Protein AF-A0AAD2CXS9-F1 (afdb_monomer)

Organism: NCBI:txid2856

InterPro domains:
  IPR001878 Zinc finger, CCHC-type [PS50158] (236-251)
  IPR036875 Zinc finger, CCHC-type superfamily [SSF57756] (219-252)

Nearest PDB structures (foldseek):
  3lhr-assembly1_A  TM=5.039E-01  e=1.786E+00  Homo sapiens
  5msj-assembly4_X  TM=1.645E-01  e=1.786E+00  Mus musculus

Sequence (283 aa):
MDYNAIAPTLNAPTQTEAVARETEMAQNKILYSAKLDENMQRSAYFKRNKRTVKSNIMLKFVTKAMDIKLQGEADFTTTLENPIELLKRIERFMKKSADAEYDFLDFWEANQKIFAMKQGTTENLMHFKERFLRQAEVLQDLYDKFKDDIFEAVLATGFLCICDQTRTAPLMLDLQVTYCREVDYYPKTVSKAQDMLKIHMDVIKNPGVNLYQGKDQPNKGKGKGKPKDDKKEAACYVCGREDHMSPKCPDRLLPEIQWKNPKHYVDYRKKLNLNQIGATVPT

Mean predicted aligned error: 19.62 Å

Foldseek 3Di:
DPLVVVQDDQDQFPDPDPVVNVVSNVVSVVVNVVSNVVSVVVVVVVLVVLQVLLVCCCVPPADPVNVVVLVPDPCNVPQVSGNVVVVVVVVVVVVDDVLLDPLLLVLLVLVVVLVPDDADPPHDPVNSVVVNVVSVVVNVVSCVVPVPLSVFLNVLSVLLVPPDCVQSVVVSVVQSVCSSVVHHPRDSHNVSSVVSSVVSNVCVVDPPDDPPPDPDDDDDDDDDDDDDDDDDQDAAQADRHNPDHPVPDPNLPPPLVNTNHSVPDDNCVVVDDPPPDDDDDDD

Solvent-accessible surface area (backbone atoms only — not comparable to full-atom values): 17181 Å² total; per-residue (Å²): 135,69,66,77,82,67,58,76,71,76,68,78,65,84,57,85,54,69,70,60,22,53,53,46,44,54,51,36,51,54,54,35,52,54,48,42,53,50,49,52,50,52,52,52,49,49,58,50,49,42,52,53,50,36,52,50,44,53,70,73,76,42,52,75,72,54,47,56,56,47,67,70,39,94,45,40,85,57,64,41,57,37,46,69,54,35,49,60,53,48,48,64,56,62,76,59,48,83,69,53,68,50,66,46,55,52,47,42,54,44,51,52,50,60,76,66,62,73,79,52,101,85,55,54,70,68,60,44,49,53,56,50,50,58,52,47,50,57,45,48,56,52,49,68,72,38,77,70,68,45,67,45,26,27,49,10,43,42,52,57,69,71,42,64,56,94,74,36,48,68,56,54,51,50,44,38,56,38,36,52,68,79,40,83,72,71,41,59,31,51,68,52,34,50,52,52,49,51,52,53,53,50,41,73,75,41,81,86,66,76,83,83,72,65,99,82,72,85,91,77,78,86,75,93,71,80,83,79,75,79,82,71,79,76,46,11,36,36,81,57,46,69,91,47,50,47,94,72,41,86,67,62,79,56,61,67,88,75,30,72,34,49,94,81,49,84,68,64,74,83,70,59,74,92,82,80,85,86,79,86,82,94,131

pLDDT: mean 78.86, std 17.2, range [31.42, 96.81]

Radius of gyration: 34.5 Å; Cα contacts (8 Å, |Δi|>4): 189; chains: 1; bounding box: 81×69×98 Å

Structure (mmCIF, N/CA/C/O backbone):
data_AF-A0AAD2CXS9-F1
#
_entry.id   AF-A0AAD2CXS9-F1
#
loop_
_atom_site.group_PDB
_atom_site.id
_atom_site.type_symbol
_atom_site.label_atom_id
_atom_site.label_alt_id
_atom_site.label_comp_id
_atom_site.label_asym_id
_atom_site.label_entity_id
_atom_site.label_seq_id
_atom_site.pdbx_PDB_ins_code
_atom_site.Cartn_x
_atom_site.Cartn_y
_atom_site.Cartn_z
_atom_site.occupancy
_atom_site.B_iso_or_equiv
_atom_site.auth_seq_id
_atom_site.auth_comp_id
_atom_site.auth_asym_id
_atom_site.auth_atom_id
_atom_site.pdbx_PDB_model_num
ATOM 1 N N . MET A 1 1 ? -15.745 9.022 19.355 1.00 55.34 1 MET A N 1
ATOM 2 C CA . MET A 1 1 ? -16.525 9.731 20.386 1.00 55.34 1 MET A CA 1
ATOM 3 C C . MET A 1 1 ? -16.350 8.989 21.691 1.00 55.34 1 MET A C 1
ATOM 5 O O . MET A 1 1 ? -16.623 7.793 21.722 1.00 55.34 1 MET A O 1
ATOM 9 N N . ASP A 1 2 ? -15.829 9.665 22.708 1.00 59.91 2 ASP A N 1
ATOM 10 C CA . ASP A 1 2 ? -15.763 9.140 24.070 1.00 59.91 2 ASP A CA 1
ATOM 11 C C . ASP A 1 2 ? -17.068 9.506 24.790 1.00 59.91 2 ASP A C 1
ATOM 13 O O . ASP A 1 2 ? -17.336 10.681 25.028 1.00 59.91 2 ASP A O 1
ATOM 17 N N . TYR A 1 3 ? -17.913 8.515 25.078 1.00 63.28 3 TYR A N 1
ATOM 18 C CA . TYR A 1 3 ? -19.197 8.743 25.751 1.00 63.28 3 TYR A CA 1
ATOM 19 C C . TYR A 1 3 ? -19.034 9.128 27.228 1.00 63.28 3 TYR A C 1
ATOM 21 O O . TYR A 1 3 ? -19.973 9.669 27.809 1.00 63.28 3 TYR A O 1
ATOM 29 N N . ASN A 1 4 ? -17.855 8.917 27.828 1.00 62.31 4 ASN A N 1
ATOM 30 C CA . ASN A 1 4 ? -17.581 9.406 29.180 1.00 62.31 4 ASN A CA 1
ATOM 31 C C . ASN A 1 4 ? -17.537 10.941 29.224 1.00 62.31 4 ASN A C 1
ATOM 33 O O . ASN A 1 4 ? -17.898 11.532 30.235 1.00 62.31 4 ASN A O 1
ATOM 37 N N . ALA A 1 5 ? -17.177 11.592 28.112 1.00 66.75 5 ALA A N 1
ATOM 38 C CA . ALA A 1 5 ? -17.171 13.050 27.997 1.00 66.75 5 ALA A CA 1
ATOM 39 C C . ALA A 1 5 ? -18.583 13.669 27.900 1.00 66.75 5 ALA A C 1
ATOM 41 O O . ALA A 1 5 ? -18.721 14.882 28.011 1.00 66.75 5 ALA A O 1
ATOM 42 N N . ILE A 1 6 ? -19.625 12.852 27.693 1.00 74.19 6 ILE A N 1
ATOM 43 C CA . ILE A 1 6 ? -21.038 13.274 27.591 1.00 74.19 6 ILE A CA 1
ATOM 44 C C . ILE A 1 6 ? -21.826 12.786 28.823 1.00 74.19 6 ILE A C 1
ATOM 46 O O . ILE A 1 6 ? -23.053 12.697 28.807 1.00 74.19 6 ILE A O 1
ATOM 50 N N . ALA A 1 7 ? -21.129 12.421 29.904 1.00 79.31 7 ALA A N 1
ATOM 51 C CA . ALA A 1 7 ? -21.785 12.010 31.133 1.00 79.31 7 ALA A CA 1
ATOM 52 C C . ALA A 1 7 ? -22.654 13.161 31.681 1.00 79.31 7 ALA A C 1
ATOM 54 O O . ALA A 1 7 ? -22.201 14.309 31.712 1.00 79.31 7 ALA A O 1
ATOM 55 N N . PRO A 1 8 ? -23.900 12.882 32.103 1.00 86.44 8 PRO A N 1
ATOM 56 C CA . PRO A 1 8 ? -24.732 13.897 32.730 1.00 86.44 8 PRO A CA 1
ATOM 57 C C . PRO A 1 8 ? -24.071 14.392 34.019 1.00 86.44 8 PRO A C 1
ATOM 59 O O . PRO A 1 8 ? -23.351 13.650 34.685 1.00 86.44 8 PRO A O 1
ATOM 62 N N . THR A 1 9 ? -24.338 15.643 34.381 1.00 87.00 9 THR A N 1
ATOM 63 C CA . THR A 1 9 ? -23.888 16.267 35.630 1.00 87.00 9 THR A CA 1
ATOM 64 C C . THR A 1 9 ? -25.091 16.632 36.493 1.00 87.00 9 THR A C 1
ATOM 66 O O . THR A 1 9 ? -26.185 16.900 35.987 1.00 87.00 9 THR A O 1
ATOM 69 N N . LEU A 1 10 ? -24.914 16.594 37.816 1.00 88.56 10 LEU A N 1
ATOM 70 C CA . LEU A 1 10 ? -25.960 16.996 38.751 1.00 88.56 10 LEU A CA 1
ATOM 71 C C . LEU A 1 10 ? -26.017 18.524 38.815 1.00 88.56 10 LEU A C 1
ATOM 73 O O . LEU A 1 10 ? -25.027 19.174 39.149 1.00 88.56 10 LEU A O 1
ATOM 77 N N . ASN A 1 11 ? -27.186 19.088 38.519 1.00 87.44 11 ASN A N 1
ATOM 78 C CA . ASN A 1 11 ? -27.392 20.530 38.576 1.00 87.44 11 ASN A CA 1
ATOM 79 C C . ASN A 1 11 ? -27.473 21.017 40.027 1.00 87.44 11 ASN A C 1
ATOM 81 O O . ASN A 1 11 ? -28.175 20.428 40.855 1.00 87.44 11 ASN A O 1
ATOM 85 N N . ALA A 1 12 ? -26.791 22.126 40.313 1.00 85.94 12 ALA A N 1
ATOM 86 C CA . ALA A 1 12 ? -26.961 22.844 41.567 1.00 85.94 12 ALA A CA 1
ATOM 87 C C . ALA A 1 12 ? -28.350 23.512 41.609 1.00 85.94 12 ALA A C 1
ATOM 89 O O . ALA A 1 12 ? -28.830 23.968 40.569 1.00 85.94 12 ALA A O 1
ATOM 90 N N . PRO A 1 13 ? -29.005 23.566 42.781 1.00 84.69 13 PRO A N 1
ATOM 91 C CA . PRO A 1 13 ? -30.274 24.267 42.924 1.00 84.69 13 PRO A CA 1
ATOM 92 C C . PRO A 1 13 ? -30.085 25.778 42.751 1.00 84.69 13 PRO A C 1
ATOM 94 O O . PRO A 1 13 ? -29.080 26.345 43.183 1.00 84.69 13 PRO A O 1
ATOM 97 N N . THR A 1 14 ? -31.070 26.423 42.140 1.00 88.44 14 THR A N 1
ATOM 98 C CA . THR A 1 14 ? -31.084 27.863 41.859 1.00 88.44 14 THR A CA 1
ATOM 99 C C . THR A 1 14 ? -31.947 28.645 42.848 1.00 88.44 14 THR A C 1
ATOM 101 O O . THR A 1 14 ? -31.738 29.845 43.028 1.00 88.44 14 THR A O 1
ATOM 104 N N . GLN A 1 15 ? -32.872 27.977 43.543 1.00 85.44 15 GLN A N 1
ATOM 105 C CA . GLN A 1 15 ? -33.779 28.612 44.497 1.00 85.44 15 GLN A CA 1
ATOM 106 C C . GLN A 1 15 ? -33.072 29.074 45.778 1.00 85.44 15 GLN A C 1
ATOM 108 O O . GLN A 1 15 ? -32.175 28.412 46.315 1.00 85.44 15 GLN A O 1
ATOM 113 N N . THR A 1 16 ? -33.492 30.225 46.306 1.00 81.44 16 THR A N 1
ATOM 114 C CA . THR A 1 16 ? -32.989 30.804 47.563 1.00 81.44 16 THR A CA 1
ATOM 115 C C . THR A 1 16 ? -33.821 30.421 48.782 1.00 81.44 16 THR A C 1
ATOM 117 O O . THR A 1 16 ? -33.250 30.233 49.855 1.00 81.44 16 THR A O 1
ATOM 120 N N . GLU A 1 17 ? -35.135 30.245 48.622 1.00 86.00 17 GLU A N 1
ATOM 121 C CA . GLU A 1 17 ? -36.029 29.783 49.689 1.00 86.00 17 GLU A CA 1
ATOM 122 C C . GLU A 1 17 ? -35.777 28.316 50.055 1.00 86.00 17 GLU A C 1
ATOM 124 O O . GLU A 1 17 ? -35.668 27.457 49.183 1.00 86.00 17 GLU A O 1
ATOM 129 N N . ALA A 1 18 ? -35.720 28.018 51.357 1.00 85.00 18 ALA A N 1
ATOM 130 C CA . ALA A 1 18 ? -35.304 26.711 51.871 1.00 85.00 18 ALA A CA 1
ATOM 131 C C . ALA A 1 18 ? -36.176 25.546 51.364 1.00 85.00 18 ALA A C 1
ATOM 133 O O . ALA A 1 18 ? -35.646 24.549 50.879 1.00 85.00 18 ALA A O 1
ATOM 134 N N . VAL A 1 19 ? -37.504 25.696 51.413 1.00 87.00 19 VAL A N 1
ATOM 135 C CA . VAL A 1 19 ? -38.454 24.644 51.005 1.00 87.00 19 VAL A CA 1
ATOM 136 C C . VAL A 1 19 ? -38.437 24.435 49.485 1.00 87.00 19 VAL A C 1
ATOM 138 O O . VAL A 1 19 ? -38.419 23.300 48.999 1.00 87.00 19 VAL A O 1
ATOM 141 N N . ALA A 1 20 ? -38.382 25.527 48.715 1.00 85.44 20 ALA A N 1
ATOM 142 C CA . ALA A 1 20 ? -38.297 25.476 47.257 1.00 85.44 20 ALA A CA 1
ATOM 143 C C . ALA A 1 20 ? -36.968 24.859 46.787 1.00 85.44 20 ALA A C 1
ATOM 145 O O . ALA A 1 20 ? -36.957 24.022 45.885 1.00 85.44 20 ALA A O 1
ATOM 146 N N . ARG A 1 21 ? -35.859 25.206 47.453 1.00 86.38 21 ARG A N 1
ATOM 147 C CA . ARG A 1 21 ? -34.524 24.650 47.206 1.00 86.38 21 ARG A CA 1
ATOM 148 C C . ARG A 1 21 ? -34.472 23.151 47.471 1.00 86.38 2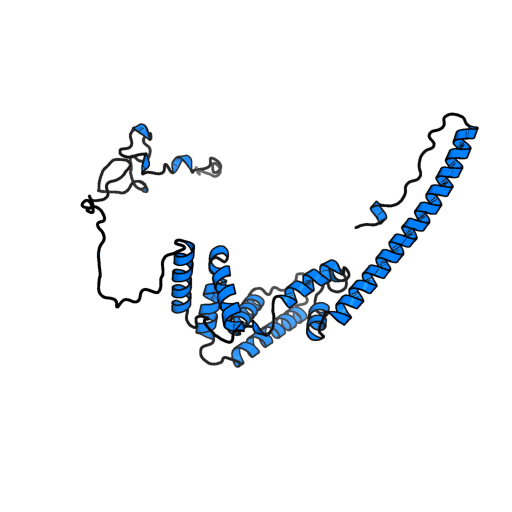1 ARG A C 1
ATOM 150 O O . ARG A 1 21 ? -33.909 22.420 46.663 1.00 86.38 21 ARG A O 1
ATOM 157 N N . GLU A 1 22 ? -35.049 22.679 48.572 1.00 89.25 22 GLU A N 1
ATOM 158 C CA . GLU A 1 22 ? -35.062 21.248 48.897 1.00 89.25 22 GLU A CA 1
ATOM 159 C C . GLU A 1 22 ? -35.869 20.441 47.868 1.00 89.25 22 GLU A C 1
ATOM 161 O O . GLU A 1 22 ? -35.414 19.397 47.390 1.00 89.25 22 GLU A O 1
ATOM 166 N N . THR A 1 23 ? -37.012 20.982 47.442 1.00 88.12 23 THR A N 1
ATOM 167 C CA . THR A 1 23 ? -37.847 20.382 46.392 1.00 88.12 23 THR A CA 1
ATOM 168 C C . THR A 1 23 ? -37.111 20.330 45.045 1.00 88.12 23 THR A C 1
ATOM 170 O O . THR A 1 23 ? -37.094 19.288 44.387 1.00 88.12 23 THR A O 1
ATOM 173 N N . GLU A 1 24 ? -36.437 21.416 44.651 1.00 88.31 24 GLU A N 1
ATOM 174 C CA . GLU A 1 24 ? -35.618 21.486 43.430 1.00 88.31 24 GLU A CA 1
ATOM 175 C C . GLU A 1 24 ? -34.430 20.512 43.487 1.00 88.31 24 GLU A C 1
ATOM 177 O O . GLU A 1 24 ? -34.148 19.809 42.518 1.00 88.31 24 GLU A O 1
ATOM 182 N N . MET A 1 25 ? -33.755 20.396 44.636 1.00 88.44 25 MET A N 1
ATOM 183 C CA . MET A 1 25 ? -32.674 19.424 44.827 1.00 88.44 25 MET A CA 1
ATOM 184 C C . MET A 1 25 ? -33.166 17.983 44.668 1.00 88.44 25 MET A C 1
ATOM 186 O O . MET A 1 25 ? -32.470 17.167 44.059 1.00 88.44 25 MET A O 1
ATOM 190 N N . ALA A 1 26 ? -34.350 17.656 45.194 1.00 90.94 26 ALA A N 1
ATOM 191 C CA . ALA A 1 26 ? -34.954 16.337 45.022 1.00 90.94 26 ALA A CA 1
ATOM 192 C C . ALA A 1 26 ? -35.276 16.054 43.544 1.00 90.94 26 ALA A C 1
ATOM 194 O O . ALA A 1 26 ? -34.910 14.996 43.027 1.00 90.94 26 ALA A O 1
ATOM 195 N N . GLN A 1 27 ? -35.868 17.019 42.836 1.00 90.94 27 GLN A N 1
ATOM 196 C CA . GLN A 1 27 ? -36.148 16.911 41.400 1.00 90.94 27 GLN A CA 1
ATOM 197 C C . GLN A 1 27 ? -34.866 16.755 40.569 1.00 90.94 27 GLN A C 1
ATOM 199 O O . GLN A 1 27 ? -34.789 15.875 39.711 1.00 90.94 27 GLN A O 1
ATOM 204 N N . ASN A 1 28 ? -33.827 17.543 40.861 1.00 91.00 28 ASN A N 1
ATOM 205 C CA . ASN A 1 28 ? -32.537 17.477 40.172 1.00 91.00 28 ASN A CA 1
ATOM 206 C C . ASN A 1 28 ? -31.853 16.118 40.360 1.00 91.00 28 ASN A C 1
ATOM 208 O O . ASN A 1 28 ? -31.279 15.596 39.404 1.00 91.00 28 ASN A O 1
ATOM 212 N N . LYS A 1 29 ? -31.950 15.510 41.551 1.00 93.12 29 LYS A N 1
ATOM 213 C CA . LYS A 1 29 ? -31.431 14.154 41.807 1.00 93.12 29 LYS A CA 1
ATOM 214 C C . LYS A 1 29 ? -32.150 13.096 40.969 1.00 93.12 29 LYS A C 1
ATOM 216 O O . LYS A 1 29 ? -31.480 12.265 40.363 1.00 93.12 29 LYS A O 1
ATOM 221 N N . ILE A 1 30 ? -33.482 13.156 40.898 1.00 92.94 30 ILE A N 1
ATOM 222 C CA . ILE A 1 30 ? -34.300 12.221 40.104 1.00 92.94 30 ILE A CA 1
ATOM 223 C C . ILE A 1 30 ? -34.001 12.374 38.605 1.00 92.94 30 ILE A C 1
ATOM 225 O O . ILE A 1 30 ? -33.804 11.391 37.892 1.00 92.94 30 ILE A O 1
ATOM 229 N N . LEU A 1 31 ? -33.922 13.612 38.111 1.00 92.00 31 LEU A N 1
ATOM 230 C CA . LEU A 1 31 ? -33.586 13.881 36.711 1.00 92.00 31 LEU A CA 1
ATOM 231 C C . LEU A 1 31 ? -32.167 13.422 36.366 1.00 92.00 31 LEU A C 1
ATOM 233 O O . LEU A 1 31 ? -31.938 12.891 35.280 1.00 92.00 31 LEU A O 1
ATOM 237 N N . TYR A 1 32 ? -31.215 13.628 37.275 1.00 91.88 32 TYR A N 1
ATOM 238 C CA . TYR A 1 32 ? -29.843 13.170 37.099 1.00 91.88 32 TYR A CA 1
ATOM 239 C C . TYR A 1 32 ? -29.763 11.644 37.019 1.00 91.88 32 TYR A C 1
ATOM 241 O O . TYR A 1 32 ? -29.132 11.137 36.094 1.00 91.88 32 TYR A O 1
ATOM 249 N N . SER A 1 33 ? -30.431 10.913 37.920 1.00 90.75 33 SER A N 1
ATOM 250 C CA . SER A 1 33 ? -30.417 9.445 37.890 1.00 90.75 33 SER A CA 1
ATOM 251 C C . SER A 1 33 ? -31.031 8.900 36.600 1.00 90.75 33 SER A C 1
ATOM 253 O O . SER A 1 33 ? -30.418 8.064 35.947 1.00 90.75 33 SER A O 1
ATOM 255 N N . ALA A 1 34 ? -32.169 9.447 36.159 1.00 92.38 34 ALA A N 1
ATOM 256 C CA . ALA A 1 34 ? -32.802 9.035 34.905 1.00 92.38 34 ALA A CA 1
ATOM 257 C C . ALA A 1 34 ? -31.897 9.281 33.680 1.00 92.38 34 ALA A C 1
ATOM 259 O O . ALA A 1 34 ? -31.751 8.414 32.818 1.00 92.38 34 ALA A O 1
ATOM 260 N N . LYS A 1 35 ? -31.238 10.448 33.615 1.00 91.38 35 LYS A N 1
ATOM 261 C CA . LYS A 1 35 ? -30.272 10.764 32.548 1.00 91.38 35 LYS A CA 1
ATOM 262 C C . LYS A 1 35 ? -29.036 9.870 32.602 1.00 91.38 35 LYS A C 1
ATOM 264 O O . LYS A 1 35 ? -28.477 9.540 31.556 1.00 91.38 35 LYS A O 1
ATOM 269 N N . LEU A 1 36 ? -28.583 9.506 33.802 1.00 90.25 36 LEU A N 1
ATOM 270 C CA . LEU A 1 36 ? -27.447 8.611 33.990 1.00 90.25 36 LEU A CA 1
ATOM 271 C C . LEU A 1 36 ? -27.769 7.216 33.452 1.00 90.25 36 LEU A C 1
ATOM 273 O O . LEU A 1 36 ? -26.977 6.681 32.676 1.00 90.25 36 LEU A O 1
ATOM 277 N N . ASP A 1 37 ? -28.946 6.685 33.782 1.00 90.38 37 ASP A N 1
ATOM 278 C CA . ASP A 1 37 ? -29.423 5.394 33.285 1.00 90.38 37 ASP A CA 1
ATOM 279 C C . ASP A 1 37 ? -29.531 5.390 31.756 1.00 90.38 37 ASP A C 1
ATOM 281 O O . ASP A 1 37 ? -29.023 4.484 31.090 1.00 90.38 37 ASP A O 1
ATOM 285 N N . GLU A 1 38 ? -30.113 6.440 31.170 1.00 90.38 38 GLU A N 1
ATOM 286 C CA . GLU A 1 38 ? -30.197 6.581 29.715 1.00 90.38 38 GLU A CA 1
ATOM 287 C C . GLU A 1 38 ? -28.802 6.645 29.068 1.00 90.38 38 GLU A C 1
ATOM 289 O O . GLU A 1 38 ? -28.544 5.984 28.057 1.00 90.38 38 GLU A O 1
ATOM 294 N N . ASN A 1 39 ? -27.865 7.399 29.653 1.00 89.19 39 ASN A N 1
ATOM 295 C CA . ASN A 1 39 ? -26.496 7.485 29.145 1.00 89.19 39 ASN A CA 1
ATOM 296 C C . ASN A 1 39 ? -25.766 6.134 29.228 1.00 89.19 39 ASN A C 1
ATOM 298 O O . ASN A 1 39 ? -25.074 5.742 28.283 1.00 89.19 39 ASN A O 1
ATOM 302 N N . MET A 1 40 ? -25.956 5.385 30.318 1.00 88.75 40 MET A N 1
ATOM 303 C CA . MET A 1 40 ? -25.418 4.030 30.459 1.00 88.75 40 MET A CA 1
ATOM 304 C C . MET A 1 40 ? -25.980 3.094 29.387 1.00 88.75 40 MET A C 1
ATOM 306 O O . MET A 1 40 ? -25.212 2.380 28.733 1.00 88.75 40 MET A O 1
ATOM 310 N N . GLN A 1 41 ? -27.293 3.141 29.142 1.00 91.12 41 GLN A N 1
ATOM 311 C CA . GLN A 1 41 ? -27.930 2.365 28.078 1.00 91.12 41 GLN A CA 1
ATOM 312 C C . GLN A 1 41 ? -27.375 2.737 26.699 1.00 91.12 41 GLN A C 1
ATOM 314 O O . GLN A 1 41 ? -26.968 1.854 25.944 1.00 91.12 41 GLN A O 1
ATOM 319 N N . ARG A 1 42 ? -27.281 4.031 26.372 1.00 88.94 42 ARG A N 1
ATOM 320 C CA . ARG A 1 42 ? -26.712 4.514 25.101 1.00 88.94 42 ARG A CA 1
ATOM 321 C C . ARG A 1 42 ? -25.269 4.044 24.908 1.00 88.94 42 ARG A C 1
ATOM 323 O O . ARG A 1 42 ? -24.922 3.571 23.825 1.00 88.94 42 ARG A O 1
ATOM 330 N N . SER A 1 43 ? -24.446 4.108 25.954 1.00 88.00 43 SER A N 1
ATOM 331 C CA . SER A 1 43 ? -23.060 3.620 25.933 1.00 88.00 43 SER A CA 1
ATOM 332 C C . SER A 1 43 ? -22.989 2.108 25.681 1.00 88.00 43 SER A C 1
ATOM 334 O O . SER A 1 43 ? -22.202 1.642 24.848 1.00 88.00 43 SER A O 1
ATOM 336 N N . ALA A 1 44 ? -23.861 1.328 26.326 1.00 89.00 44 ALA A N 1
ATOM 337 C CA . ALA A 1 44 ? -23.966 -0.111 26.098 1.00 89.00 44 ALA A CA 1
ATOM 338 C C . ALA A 1 44 ? -24.418 -0.439 24.662 1.00 89.00 44 ALA A C 1
ATOM 340 O O . ALA A 1 44 ? -23.787 -1.266 23.992 1.00 89.00 44 ALA A O 1
ATOM 341 N N . TYR A 1 45 ? -25.451 0.244 24.153 1.00 91.62 45 TYR A N 1
ATOM 342 C CA . TYR A 1 45 ? -25.918 0.096 22.772 1.00 91.62 45 TYR A CA 1
ATOM 343 C C . TYR A 1 45 ? -24.828 0.444 21.765 1.00 91.62 45 TYR A C 1
ATOM 345 O O . TYR A 1 45 ? -24.617 -0.305 20.816 1.00 91.62 45 TYR A O 1
ATOM 353 N N . PHE A 1 46 ? -24.086 1.528 21.985 1.00 88.25 46 PHE A N 1
ATOM 354 C CA . PHE A 1 46 ? -22.988 1.918 21.109 1.00 88.25 46 PHE A CA 1
ATOM 355 C C . PHE A 1 46 ? -21.902 0.837 21.041 1.00 88.25 46 PHE A C 1
ATOM 357 O O . PHE A 1 46 ? -21.503 0.442 19.943 1.00 88.25 46 PHE A O 1
ATOM 364 N N . LYS A 1 47 ? -21.465 0.293 22.188 1.00 87.75 47 LYS A N 1
ATOM 365 C CA . LYS A 1 47 ? -20.483 -0.809 22.227 1.00 87.75 47 LYS A CA 1
ATOM 366 C C . LYS A 1 47 ? -20.988 -2.045 21.478 1.00 87.75 47 LYS A C 1
ATOM 368 O O . LYS A 1 47 ? -20.245 -2.627 20.687 1.00 87.75 47 LYS A O 1
ATOM 373 N N . ARG A 1 48 ? -22.255 -2.420 21.681 1.00 90.88 48 ARG A N 1
ATOM 374 C CA . ARG A 1 48 ? -22.881 -3.551 20.982 1.00 90.88 48 ARG A CA 1
ATOM 375 C C . ARG A 1 48 ? -22.953 -3.310 19.475 1.00 90.88 48 ARG A C 1
ATOM 377 O O . ARG A 1 48 ? -22.508 -4.154 18.704 1.00 90.88 48 ARG A O 1
ATOM 384 N N . ASN A 1 49 ? -23.446 -2.146 19.060 1.00 91.88 49 ASN A N 1
ATOM 385 C CA . ASN A 1 49 ? -23.585 -1.774 17.655 1.00 91.88 49 ASN A CA 1
ATOM 386 C C . ASN A 1 49 ? -22.229 -1.733 16.953 1.00 91.88 49 ASN A C 1
ATOM 388 O O . ASN A 1 49 ? -22.105 -2.250 15.849 1.00 91.88 49 ASN A O 1
ATOM 392 N N . LYS A 1 50 ? -21.188 -1.209 17.609 1.00 90.94 50 LYS A N 1
ATOM 393 C CA . LYS A 1 50 ? -19.821 -1.200 17.078 1.00 90.94 50 LYS A CA 1
ATOM 394 C C . LYS A 1 50 ? -19.345 -2.615 16.722 1.00 90.94 50 LYS A C 1
ATOM 396 O O . LYS A 1 50 ? -18.849 -2.833 15.617 1.00 90.94 50 LYS A O 1
ATOM 401 N N . ARG A 1 51 ? -19.575 -3.587 17.611 1.00 90.06 51 ARG A N 1
ATOM 402 C CA . ARG A 1 51 ? -19.249 -5.002 17.376 1.00 90.06 51 ARG A CA 1
ATOM 403 C C . ARG A 1 51 ? -20.074 -5.606 16.237 1.00 90.06 51 ARG A C 1
ATOM 405 O O . ARG A 1 51 ? -19.522 -6.275 15.365 1.00 90.06 51 ARG A O 1
ATOM 412 N N . THR A 1 52 ? -21.379 -5.334 16.208 1.00 93.94 52 THR A N 1
ATOM 413 C CA . THR A 1 52 ? -22.286 -5.792 15.142 1.00 93.94 52 THR A CA 1
ATOM 414 C C . THR A 1 52 ? -21.873 -5.254 13.773 1.00 93.94 52 THR A C 1
ATOM 416 O O . THR A 1 52 ? -21.886 -5.992 12.789 1.00 93.94 52 THR A O 1
ATOM 419 N N . VAL A 1 53 ? -21.480 -3.981 13.690 1.00 94.75 53 VAL A N 1
ATOM 420 C CA . VAL A 1 53 ? -21.013 -3.362 12.444 1.00 94.75 53 VAL A CA 1
ATOM 421 C C . VAL A 1 53 ? -19.700 -3.999 11.994 1.00 94.75 53 VAL A C 1
ATOM 423 O O . VAL A 1 53 ? -19.612 -4.396 10.837 1.00 94.75 53 VAL A O 1
ATOM 426 N N . LYS A 1 54 ? -18.720 -4.191 12.895 1.00 93.12 54 LYS A N 1
ATOM 427 C CA . LYS A 1 54 ? -17.472 -4.911 12.571 1.00 93.12 54 LYS A CA 1
ATOM 428 C C . LYS A 1 54 ? -17.762 -6.297 11.992 1.00 93.12 54 LYS A C 1
ATOM 430 O O . LYS A 1 54 ? -17.249 -6.633 10.931 1.00 93.12 54 LYS A O 1
ATOM 435 N N . SER A 1 55 ? -18.616 -7.078 12.653 1.00 92.75 55 SER A N 1
ATOM 436 C CA . SER A 1 55 ? -18.984 -8.419 12.185 1.00 92.75 55 SER A CA 1
ATOM 437 C C . SER A 1 55 ? -19.650 -8.390 10.806 1.00 92.75 55 SER A C 1
ATOM 439 O O . SER A 1 55 ? -19.268 -9.166 9.936 1.00 92.75 55 SER A O 1
ATOM 441 N N . ASN A 1 56 ? -20.579 -7.459 10.563 1.00 94.44 56 ASN A N 1
ATOM 442 C CA . ASN A 1 56 ? -21.193 -7.297 9.243 1.00 94.44 56 ASN A CA 1
ATOM 443 C C . ASN A 1 56 ? -20.173 -6.921 8.164 1.00 94.44 56 ASN A C 1
ATOM 445 O O . ASN A 1 56 ? -20.275 -7.425 7.048 1.00 94.44 56 ASN A O 1
ATOM 449 N N . ILE A 1 57 ? -19.198 -6.063 8.488 1.00 94.19 57 ILE A N 1
ATOM 450 C CA . ILE A 1 57 ? -18.130 -5.695 7.554 1.00 94.19 57 ILE A CA 1
ATOM 451 C C . ILE A 1 57 ? -17.330 -6.933 7.153 1.00 94.19 57 ILE A C 1
ATOM 453 O O . ILE A 1 57 ? -17.223 -7.229 5.964 1.00 94.19 57 ILE A O 1
ATOM 457 N N . MET A 1 58 ? -16.839 -7.682 8.144 1.00 91.81 58 MET A N 1
ATOM 458 C CA . MET A 1 58 ? -16.035 -8.885 7.920 1.00 91.81 58 MET A CA 1
ATOM 459 C C . MET A 1 58 ? -16.799 -9.964 7.142 1.00 91.81 58 MET A C 1
ATOM 461 O O . MET A 1 58 ? -16.226 -10.625 6.290 1.00 91.81 58 MET A O 1
ATOM 465 N N . LEU A 1 59 ? -18.098 -10.138 7.402 1.00 89.75 59 LEU A N 1
ATOM 466 C CA . LEU A 1 59 ? -18.893 -11.177 6.741 1.00 89.75 59 LEU A CA 1
ATOM 467 C C . LEU A 1 59 ? -19.299 -10.822 5.307 1.00 89.75 59 LEU A C 1
ATOM 469 O O . LEU A 1 59 ? -19.402 -11.717 4.474 1.00 89.75 59 LEU A O 1
ATOM 473 N N . LYS A 1 60 ? -19.599 -9.547 5.026 1.00 90.00 60 LYS A N 1
ATOM 474 C CA . LYS A 1 60 ? -20.208 -9.142 3.746 1.00 90.00 60 LYS A CA 1
ATOM 475 C C . LYS A 1 60 ? -19.228 -8.547 2.746 1.00 90.00 60 LYS A C 1
ATOM 477 O O . LYS A 1 60 ? -19.466 -8.660 1.550 1.00 90.00 60 LYS A O 1
ATOM 482 N N . PHE A 1 61 ? -18.176 -7.882 3.218 1.00 84.19 61 PHE A N 1
ATOM 483 C CA . PHE A 1 61 ? -17.301 -7.074 2.361 1.00 84.19 61 PHE A CA 1
ATOM 484 C C . PHE A 1 61 ? -15.846 -7.547 2.351 1.00 84.19 61 PHE A C 1
ATOM 486 O O . PHE A 1 61 ? -15.055 -7.050 1.555 1.00 84.19 61 PHE A O 1
ATOM 493 N N . VAL A 1 62 ? -15.478 -8.496 3.213 1.00 86.81 62 VAL A N 1
ATOM 494 C CA . VAL A 1 62 ? -14.110 -9.013 3.317 1.00 86.81 62 VAL A CA 1
ATOM 495 C C . VAL A 1 62 ? -14.073 -10.434 2.763 1.00 86.81 62 VAL A C 1
ATOM 497 O O . VAL A 1 62 ? -14.803 -11.314 3.212 1.00 86.81 62 VAL A O 1
ATOM 500 N N . THR A 1 63 ? -13.224 -10.670 1.763 1.00 84.75 63 THR A N 1
ATOM 501 C CA . THR A 1 63 ? -12.978 -12.023 1.245 1.00 84.75 63 THR A CA 1
ATOM 502 C C . THR A 1 63 ? -12.100 -12.815 2.215 1.00 84.75 63 THR A C 1
ATOM 504 O O . THR A 1 63 ? -11.358 -12.234 3.005 1.00 84.75 63 THR A O 1
ATOM 507 N N . LYS A 1 64 ? -12.096 -14.153 2.122 1.00 81.19 64 LYS A N 1
ATOM 508 C CA . LYS A 1 64 ? -11.226 -15.000 2.967 1.00 81.19 64 LYS A CA 1
ATOM 509 C C . LYS A 1 64 ? -9.742 -14.613 2.878 1.00 81.19 64 LYS A C 1
ATOM 511 O O . LYS A 1 64 ? -9.042 -14.636 3.882 1.00 81.19 64 LYS A O 1
ATOM 516 N N . ALA A 1 65 ? -9.268 -14.224 1.693 1.00 76.69 65 ALA A N 1
ATOM 517 C CA . ALA A 1 65 ? -7.888 -13.781 1.505 1.00 76.69 65 ALA A CA 1
ATOM 518 C C . ALA A 1 65 ? -7.598 -12.451 2.225 1.00 76.69 65 ALA A C 1
ATOM 520 O O . ALA A 1 65 ? -6.540 -12.293 2.832 1.00 76.69 65 ALA A O 1
ATOM 521 N N . MET A 1 66 ? -8.538 -11.501 2.189 1.00 83.62 66 MET A N 1
ATOM 522 C CA . MET A 1 66 ? -8.417 -10.235 2.921 1.00 83.62 66 MET A CA 1
ATOM 523 C C . MET A 1 66 ? -8.494 -10.449 4.435 1.00 83.62 66 MET A C 1
ATOM 525 O O . MET A 1 66 ? -7.766 -9.791 5.170 1.00 83.62 66 MET A O 1
ATOM 529 N N . ASP A 1 67 ? -9.325 -11.387 4.895 1.00 86.19 67 ASP A N 1
ATOM 530 C CA . ASP A 1 67 ? -9.447 -11.748 6.311 1.00 86.19 67 ASP A CA 1
ATOM 531 C C . ASP A 1 67 ? -8.126 -12.299 6.866 1.00 86.19 67 ASP A C 1
ATOM 533 O O . ASP A 1 67 ? -7.632 -11.803 7.875 1.00 86.19 67 ASP A O 1
ATOM 537 N N . ILE A 1 68 ? -7.476 -13.229 6.153 1.00 82.56 68 ILE A N 1
ATOM 538 C CA . ILE A 1 68 ? -6.152 -13.751 6.538 1.00 82.56 68 ILE A CA 1
ATOM 539 C C . ILE A 1 68 ? -5.119 -12.617 6.636 1.00 82.56 68 ILE A C 1
ATOM 541 O O . ILE A 1 68 ? -4.361 -12.555 7.605 1.00 82.56 68 ILE A O 1
ATOM 545 N N . LYS A 1 69 ? -5.102 -11.696 5.660 1.00 83.50 69 LYS A N 1
ATOM 546 C CA . LYS A 1 69 ? -4.192 -10.538 5.676 1.00 83.50 69 LYS A CA 1
ATOM 547 C C . LYS A 1 69 ? -4.455 -9.635 6.882 1.00 83.50 69 LYS A C 1
ATOM 549 O O . LYS A 1 69 ? -3.507 -9.278 7.570 1.00 83.50 69 LYS A O 1
ATOM 554 N N . LEU A 1 70 ? -5.721 -9.313 7.150 1.00 89.50 70 LEU A N 1
ATOM 555 C CA . LEU A 1 70 ? -6.136 -8.474 8.277 1.00 89.50 70 LEU A CA 1
ATOM 556 C C . LEU A 1 70 ? -5.773 -9.106 9.625 1.00 89.50 70 LEU A C 1
ATOM 558 O O . LEU A 1 70 ? -5.243 -8.419 10.493 1.00 89.50 70 LEU A O 1
ATOM 562 N N . GLN A 1 71 ? -6.027 -10.404 9.803 1.00 86.69 71 GLN A N 1
ATOM 563 C CA . GLN A 1 71 ? -5.722 -11.125 11.044 1.00 86.69 71 GLN A CA 1
ATOM 564 C C . GLN A 1 71 ? -4.219 -11.218 11.330 1.00 86.69 71 GLN A C 1
ATOM 566 O O . GLN A 1 71 ? -3.826 -11.315 12.491 1.00 86.69 71 GLN A O 1
ATOM 571 N N . GLY A 1 72 ? -3.379 -11.171 10.292 1.00 83.75 72 GLY A N 1
ATOM 572 C CA . GLY A 1 72 ? -1.923 -11.136 10.431 1.00 83.75 72 GLY A CA 1
ATOM 573 C C . GLY A 1 72 ? -1.367 -9.799 10.934 1.00 83.75 72 GLY A C 1
ATOM 574 O O . GLY A 1 72 ? -0.187 -9.728 11.280 1.00 83.75 72 GLY A O 1
ATOM 575 N N . GLU A 1 73 ? -2.175 -8.735 10.980 1.00 85.56 73 GLU A N 1
ATOM 576 C CA . GLU A 1 73 ? -1.726 -7.416 11.428 1.00 85.56 73 GLU A CA 1
ATOM 577 C C . GLU A 1 73 ? -1.710 -7.317 12.961 1.00 85.56 73 GLU A C 1
ATOM 579 O O . GLU A 1 73 ? -2.663 -7.687 13.647 1.00 85.56 73 GLU A O 1
ATOM 584 N N . ALA A 1 74 ? -0.632 -6.758 13.519 1.00 87.44 74 ALA A N 1
ATOM 585 C CA . ALA A 1 74 ? -0.446 -6.656 14.970 1.00 87.44 74 ALA A CA 1
ATOM 586 C C . ALA A 1 74 ? -1.532 -5.817 15.679 1.00 87.44 74 ALA A C 1
ATOM 588 O O . ALA A 1 74 ? -1.757 -5.981 16.877 1.00 87.44 74 ALA A O 1
ATOM 589 N N . ASP A 1 75 ? -2.214 -4.923 14.955 1.00 91.00 75 ASP A N 1
ATOM 590 C CA . ASP A 1 75 ? -3.269 -4.051 15.475 1.00 91.00 75 ASP A CA 1
ATOM 591 C C . ASP A 1 75 ? -4.700 -4.551 15.186 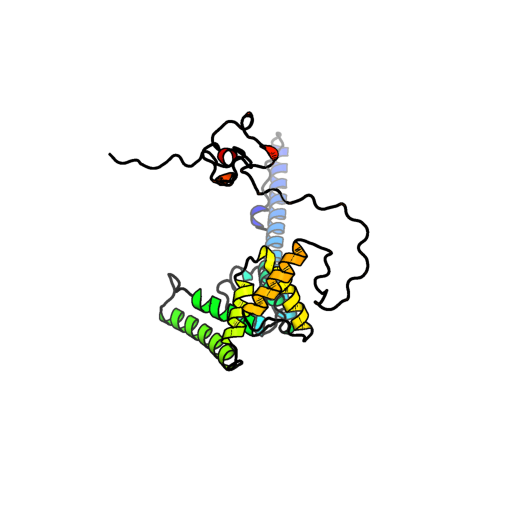1.00 91.00 75 ASP A C 1
ATOM 593 O O . ASP A 1 75 ? -5.675 -3.817 15.396 1.00 91.00 75 ASP A O 1
ATOM 597 N N . PHE A 1 76 ? -4.852 -5.808 14.746 1.00 89.06 76 PHE A N 1
ATOM 598 C CA . PHE A 1 76 ? -6.145 -6.387 14.366 1.00 89.06 76 PHE A CA 1
ATOM 599 C C . PHE A 1 76 ? -7.173 -6.442 15.507 1.00 89.06 76 PHE A C 1
ATOM 601 O O . PHE A 1 76 ? -8.360 -6.144 15.324 1.00 89.06 76 PHE A O 1
ATOM 608 N N . THR A 1 77 ? -6.725 -6.801 16.709 1.00 87.12 77 THR A N 1
ATOM 609 C CA . THR A 1 77 ? -7.576 -6.925 17.905 1.00 87.12 77 THR A CA 1
ATOM 610 C C . THR A 1 77 ? -7.695 -5.625 18.701 1.00 87.12 77 THR A C 1
ATOM 612 O O . THR A 1 77 ? -8.469 -5.559 19.654 1.00 87.12 77 THR A O 1
ATOM 615 N N . THR A 1 78 ? -6.952 -4.582 18.320 1.00 90.50 78 THR A N 1
ATOM 616 C CA . THR A 1 78 ? -6.895 -3.296 19.027 1.00 90.50 78 THR A CA 1
ATOM 617 C C . THR A 1 78 ? -7.502 -2.191 18.163 1.00 90.50 78 THR A C 1
ATOM 619 O O . THR A 1 78 ? -8.703 -1.926 18.238 1.00 90.50 78 THR A O 1
ATOM 622 N N . THR A 1 79 ? -6.708 -1.562 17.299 1.00 90.62 79 THR A N 1
ATOM 623 C CA . THR A 1 79 ? -7.127 -0.447 16.439 1.00 90.62 79 THR A CA 1
ATOM 624 C C . THR A 1 79 ? -8.237 -0.869 15.478 1.00 90.62 79 THR A C 1
ATOM 626 O O . THR A 1 79 ? -9.239 -0.160 15.337 1.00 90.62 79 THR A O 1
ATOM 629 N N . LEU A 1 80 ? -8.116 -2.057 14.873 1.00 90.19 80 LEU A N 1
ATOM 630 C CA . LEU A 1 80 ? -9.095 -2.588 13.916 1.00 90.19 80 LEU A CA 1
ATOM 631 C C . LEU A 1 80 ? -10.352 -3.179 14.583 1.00 90.19 80 LEU A C 1
ATOM 633 O O . LEU A 1 80 ? -11.257 -3.671 13.907 1.00 90.19 80 LEU A O 1
ATOM 637 N N . GLU A 1 81 ? -10.480 -3.088 15.910 1.00 89.00 81 GLU A N 1
ATOM 638 C CA . GLU A 1 81 ? -11.769 -3.254 16.594 1.00 89.00 81 GLU A CA 1
ATOM 639 C C . GLU A 1 81 ? -12.716 -2.079 16.302 1.00 89.00 81 GLU A C 1
ATOM 641 O O . GLU A 1 81 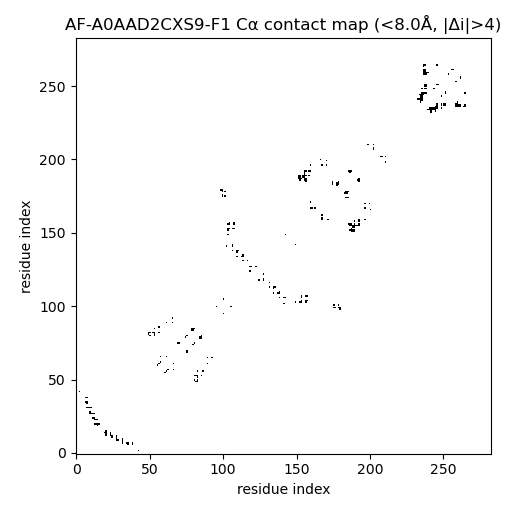? -13.933 -2.186 16.457 1.00 89.00 81 GLU A O 1
ATOM 646 N N . ASN A 1 82 ? -12.181 -0.937 15.855 1.00 90.44 82 ASN A N 1
ATOM 647 C CA . ASN A 1 82 ? -12.984 0.168 15.360 1.00 90.44 82 ASN A CA 1
ATOM 648 C C . ASN A 1 82 ? -13.431 -0.069 13.905 1.00 90.44 82 ASN A C 1
ATOM 650 O O . ASN A 1 82 ? -12.581 -0.048 13.017 1.00 90.44 82 ASN A O 1
ATOM 654 N N . PRO A 1 83 ? -14.746 -0.192 13.626 1.00 92.94 83 PRO A N 1
ATOM 655 C CA . PRO A 1 83 ? -15.256 -0.403 12.273 1.00 92.94 83 PRO A CA 1
ATOM 656 C C . PRO A 1 83 ? -14.813 0.656 11.260 1.00 92.94 83 PRO A C 1
ATOM 658 O O . PRO A 1 83 ? -14.622 0.340 10.093 1.00 92.94 83 PRO A O 1
ATOM 661 N N . ILE A 1 84 ? -14.630 1.907 11.694 1.00 91.31 84 ILE A N 1
ATOM 662 C CA . ILE A 1 84 ? -14.191 2.994 10.808 1.00 91.31 84 ILE A CA 1
ATOM 663 C C . ILE A 1 84 ? -12.738 2.780 10.376 1.00 91.31 84 ILE A C 1
ATOM 665 O O . ILE A 1 84 ? -12.416 2.904 9.197 1.00 91.31 84 ILE A O 1
ATOM 669 N N . GLU A 1 85 ? -11.861 2.434 11.319 1.00 93.12 85 GLU A N 1
ATOM 670 C CA . GLU A 1 85 ? -10.452 2.163 11.014 1.00 93.12 85 GLU A CA 1
ATOM 671 C C . GLU A 1 85 ? -10.296 0.870 10.211 1.00 93.12 85 GLU A C 1
ATOM 673 O O . GLU A 1 85 ? -9.478 0.812 9.294 1.00 93.12 85 GLU A O 1
ATOM 678 N N . LEU A 1 86 ? -11.147 -0.125 10.478 1.00 93.25 86 LEU A N 1
ATOM 679 C CA . LEU A 1 86 ? -11.258 -1.327 9.662 1.00 93.25 86 LEU A CA 1
ATOM 680 C C . LEU A 1 86 ? -11.639 -0.999 8.211 1.00 93.25 86 LEU A C 1
ATOM 682 O O . LEU A 1 86 ? -10.970 -1.470 7.298 1.00 93.25 86 LEU A O 1
ATOM 686 N N . LEU A 1 87 ? -12.650 -0.157 7.975 1.00 91.75 87 LEU A N 1
ATOM 687 C CA . LEU A 1 87 ? -13.033 0.248 6.615 1.00 91.75 87 LEU A CA 1
ATOM 688 C C . LEU A 1 87 ? -11.907 0.996 5.895 1.00 91.75 87 LEU A C 1
ATOM 690 O O . LEU A 1 87 ? -11.618 0.683 4.744 1.00 91.75 87 LEU A O 1
ATOM 694 N N . LYS A 1 88 ? -11.213 1.916 6.575 1.00 89.19 88 LYS A N 1
ATOM 695 C CA . LYS A 1 88 ? -10.033 2.597 6.009 1.00 89.19 88 LYS A CA 1
ATOM 696 C C . LYS A 1 88 ? -8.892 1.626 5.686 1.00 89.19 88 LYS A C 1
ATOM 698 O O . LYS A 1 88 ? -8.129 1.863 4.753 1.00 89.19 88 LYS A O 1
ATOM 703 N N . ARG A 1 89 ? -8.731 0.550 6.468 1.00 89.12 89 ARG A N 1
ATOM 704 C CA . ARG A 1 89 ? -7.752 -0.518 6.195 1.00 89.12 89 ARG A CA 1
ATOM 705 C C . ARG A 1 89 ? -8.162 -1.314 4.959 1.00 89.12 89 ARG A C 1
ATOM 707 O O . ARG A 1 89 ? -7.350 -1.479 4.056 1.00 89.12 89 ARG A O 1
ATOM 714 N N . ILE A 1 90 ? -9.424 -1.733 4.895 1.00 87.31 90 ILE A N 1
ATOM 715 C CA . ILE A 1 90 ? -9.996 -2.473 3.764 1.00 87.31 90 ILE A CA 1
ATOM 716 C C . ILE A 1 90 ? -9.894 -1.660 2.470 1.00 87.31 90 ILE A C 1
ATOM 718 O O . ILE A 1 90 ? -9.487 -2.206 1.450 1.00 87.31 90 ILE A O 1
ATOM 722 N N . GLU A 1 91 ? -10.169 -0.355 2.508 1.00 83.81 91 GLU A N 1
ATOM 723 C CA . GLU A 1 91 ? -10.033 0.542 1.353 1.00 83.81 91 GLU A CA 1
ATOM 724 C C . GLU A 1 91 ? -8.631 0.464 0.722 1.00 83.81 91 GLU A C 1
ATOM 726 O O . GLU A 1 91 ? -8.499 0.463 -0.502 1.00 83.81 91 GLU A O 1
ATOM 731 N N . ARG A 1 92 ? -7.574 0.335 1.538 1.00 76.69 92 ARG A N 1
ATOM 732 C CA . ARG A 1 92 ? -6.201 0.173 1.030 1.00 76.69 92 ARG A CA 1
ATOM 733 C C . ARG A 1 92 ? -5.995 -1.142 0.290 1.00 76.69 92 ARG A C 1
ATOM 735 O O . ARG A 1 92 ? -5.232 -1.167 -0.668 1.00 76.69 92 ARG A O 1
ATOM 742 N N . PHE A 1 93 ? -6.664 -2.212 0.714 1.00 68.56 93 PHE A N 1
ATOM 743 C CA . PHE A 1 93 ? -6.628 -3.488 0.002 1.00 68.56 93 PHE A CA 1
ATOM 744 C C . PHE A 1 93 ? -7.466 -3.451 -1.276 1.00 68.56 93 PHE A C 1
ATOM 746 O O . PHE A 1 93 ? -7.056 -4.020 -2.276 1.00 68.56 93 PHE A O 1
ATOM 753 N N . MET A 1 94 ? -8.603 -2.752 -1.268 1.00 64.38 94 MET A N 1
ATOM 754 C CA . MET A 1 94 ? -9.507 -2.679 -2.422 1.00 64.38 94 MET A CA 1
ATOM 755 C C . MET A 1 94 ? -8.991 -1.799 -3.565 1.00 64.38 94 MET A C 1
ATOM 757 O O . MET A 1 94 ? -9.356 -2.031 -4.712 1.00 64.38 94 MET A O 1
ATOM 761 N N . LYS A 1 95 ? -8.124 -0.815 -3.289 1.00 57.81 95 LYS A N 1
ATOM 762 C CA . LYS A 1 95 ? -7.453 -0.016 -4.335 1.00 57.81 95 LYS A CA 1
ATOM 763 C C . LYS A 1 95 ? -6.423 -0.809 -5.151 1.00 57.81 95 LYS A C 1
ATOM 765 O O . LYS A 1 95 ? -5.905 -0.278 -6.125 1.00 57.81 95 LYS A O 1
ATOM 770 N N . LYS A 1 96 ? -6.141 -2.058 -4.771 1.00 53.84 96 LYS A N 1
ATOM 771 C CA . LYS A 1 96 ? -5.370 -3.020 -5.560 1.00 53.84 96 LYS A CA 1
ATOM 772 C C . LYS A 1 96 ? -6.342 -4.071 -6.112 1.00 53.84 96 LYS A C 1
ATOM 774 O O . LYS A 1 96 ? -6.552 -5.104 -5.483 1.00 53.84 96 LYS A O 1
ATOM 779 N N . SER A 1 97 ? -7.028 -3.784 -7.219 1.00 50.69 97 SER A N 1
ATOM 780 C CA . SER A 1 97 ? -7.780 -4.822 -7.940 1.00 50.69 97 SER A CA 1
ATOM 781 C C . SER A 1 9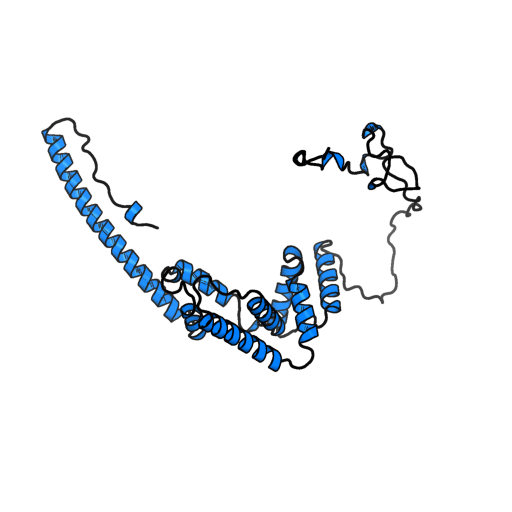7 ? -6.793 -5.786 -8.598 1.00 50.69 97 SER A C 1
ATOM 783 O O . SER A 1 97 ? -5.822 -5.321 -9.188 1.00 50.69 97 SER A O 1
ATOM 785 N N . ALA A 1 98 ? -7.055 -7.096 -8.530 1.00 50.00 98 ALA A N 1
ATOM 786 C CA . ALA A 1 98 ? -6.209 -8.144 -9.120 1.00 50.00 98 ALA A CA 1
ATOM 787 C C . ALA A 1 98 ? -5.930 -7.928 -10.624 1.00 50.00 98 ALA A C 1
ATOM 789 O O . ALA A 1 98 ? -4.878 -8.307 -11.118 1.00 50.00 98 ALA A O 1
ATOM 790 N N . ASP A 1 99 ? -6.829 -7.234 -11.327 1.00 44.72 99 ASP A N 1
ATOM 791 C CA . ASP A 1 99 ? -6.706 -6.932 -12.761 1.00 44.72 99 ASP A CA 1
ATOM 792 C C . ASP A 1 99 ? -5.705 -5.795 -13.077 1.00 44.72 99 ASP A C 1
ATOM 794 O O . ASP A 1 99 ? -5.425 -5.525 -14.241 1.00 44.72 99 ASP A O 1
ATOM 798 N N . ALA A 1 100 ? -5.167 -5.118 -12.052 1.00 53.16 100 ALA A N 1
ATOM 799 C CA . ALA A 1 100 ? -4.196 -4.023 -12.173 1.00 53.16 100 ALA A CA 1
ATOM 800 C C . ALA A 1 100 ? -2.773 -4.412 -11.726 1.00 53.16 100 ALA A C 1
ATOM 802 O O . ALA A 1 100 ? -1.895 -3.547 -11.655 1.00 53.16 100 ALA A O 1
ATOM 803 N N . GLU A 1 101 ? -2.546 -5.681 -11.372 1.00 65.25 101 GLU A N 1
ATOM 804 C CA . GLU A 1 101 ? -1.244 -6.171 -10.913 1.00 65.25 101 GLU A CA 1
ATOM 805 C C . GLU A 1 101 ? -0.287 -6.287 -12.105 1.00 65.25 101 GLU A C 1
ATOM 807 O O . GLU A 1 101 ? -0.274 -7.258 -12.864 1.00 65.25 101 GLU A O 1
ATOM 812 N N . TYR A 1 102 ? 0.507 -5.232 -12.302 1.00 82.81 102 TYR A N 1
ATOM 813 C CA . TYR A 1 102 ? 1.662 -5.301 -13.180 1.00 82.81 102 TYR A CA 1
ATOM 814 C C . TYR A 1 102 ? 2.775 -6.047 -12.452 1.00 82.81 102 TYR A C 1
ATOM 816 O O . TYR A 1 102 ? 3.375 -5.549 -11.500 1.00 82.81 102 TYR A O 1
ATOM 824 N N . ASP A 1 103 ? 3.075 -7.234 -12.947 1.00 84.00 103 ASP A N 1
ATOM 825 C CA . ASP A 1 103 ? 3.966 -8.192 -12.309 1.00 84.00 103 ASP A CA 1
ATOM 826 C C . ASP A 1 103 ? 5.347 -7.629 -11.902 1.00 84.00 103 ASP A C 1
ATOM 828 O O . ASP A 1 103 ? 5.876 -7.933 -10.829 1.00 84.00 103 ASP A O 1
ATOM 832 N N . PHE A 1 104 ? 5.941 -6.758 -12.725 1.00 87.69 104 PHE A N 1
ATOM 833 C CA . PHE A 1 104 ? 7.238 -6.148 -12.409 1.00 87.69 104 PHE A CA 1
ATOM 834 C C . PHE A 1 104 ? 7.133 -5.017 -11.371 1.00 87.69 104 PHE A C 1
ATOM 836 O O . PHE A 1 104 ? 8.117 -4.718 -10.691 1.00 87.69 104 PHE A O 1
ATOM 843 N N . LEU A 1 105 ? 5.952 -4.404 -11.212 1.00 86.88 105 LEU A N 1
ATOM 844 C CA . LEU A 1 105 ? 5.674 -3.473 -10.116 1.00 86.88 105 LEU A CA 1
ATOM 845 C C . LEU A 1 105 ? 5.572 -4.230 -8.791 1.00 86.88 105 LEU A C 1
ATOM 847 O O . LEU A 1 105 ? 6.153 -3.790 -7.801 1.00 86.88 105 LEU A O 1
ATOM 851 N N . ASP A 1 106 ? 4.930 -5.397 -8.785 1.00 85.75 106 ASP A N 1
ATOM 852 C CA . ASP A 1 106 ? 4.871 -6.255 -7.599 1.00 85.75 106 ASP A CA 1
ATOM 853 C C . ASP A 1 106 ? 6.251 -6.788 -7.216 1.00 85.75 106 ASP A C 1
ATOM 855 O O . ASP A 1 106 ? 6.622 -6.764 -6.038 1.00 85.75 106 ASP A O 1
ATOM 859 N N . PHE A 1 107 ? 7.062 -7.177 -8.205 1.00 89.06 107 PHE A N 1
ATOM 860 C CA . PHE A 1 107 ? 8.461 -7.536 -7.976 1.00 89.06 107 PHE A CA 1
ATOM 861 C C . PHE A 1 107 ? 9.247 -6.370 -7.362 1.00 89.06 107 PHE A C 1
ATOM 863 O O . PHE A 1 107 ? 9.986 -6.557 -6.388 1.00 89.06 107 PHE A O 1
ATOM 870 N N . TRP A 1 108 ? 9.080 -5.153 -7.887 1.00 90.19 108 TRP A N 1
ATOM 871 C CA . TRP A 1 108 ? 9.717 -3.954 -7.343 1.00 90.19 108 TRP A CA 1
ATOM 872 C C . TRP A 1 108 ? 9.288 -3.678 -5.891 1.00 90.19 108 TRP A C 1
ATOM 874 O O . TRP A 1 108 ? 10.142 -3.488 -5.020 1.00 90.19 108 TRP A O 1
ATOM 884 N N . GLU A 1 109 ? 7.986 -3.719 -5.591 1.00 88.06 109 GLU A N 1
ATOM 885 C CA . GLU A 1 109 ? 7.468 -3.533 -4.230 1.00 88.06 109 GLU A CA 1
ATOM 886 C C . GLU A 1 109 ? 7.974 -4.619 -3.263 1.00 88.06 109 GLU A C 1
ATOM 888 O O . GLU A 1 109 ? 8.328 -4.321 -2.117 1.00 88.06 109 GLU A O 1
ATOM 893 N N . ALA A 1 110 ? 8.022 -5.882 -3.702 1.00 89.44 110 ALA A N 1
ATOM 894 C CA . ALA A 1 110 ? 8.535 -6.996 -2.907 1.00 89.44 110 ALA A CA 1
ATOM 895 C C . ALA A 1 110 ? 10.023 -6.812 -2.565 1.00 89.44 110 ALA A C 1
ATOM 897 O O . ALA A 1 110 ? 10.410 -7.005 -1.409 1.00 89.44 110 ALA A O 1
ATOM 898 N N . ASN A 1 111 ? 10.837 -6.352 -3.523 1.00 89.56 111 ASN A N 1
ATOM 899 C CA . ASN A 1 111 ? 12.239 -5.998 -3.275 1.00 89.56 111 ASN A CA 1
ATOM 900 C C . ASN A 1 111 ? 12.366 -4.890 -2.230 1.00 89.56 111 ASN A C 1
ATOM 902 O O . ASN A 1 111 ? 13.112 -5.033 -1.260 1.00 89.56 111 ASN A O 1
ATOM 906 N N . GLN A 1 112 ? 11.620 -3.792 -2.396 1.00 91.12 112 GLN A N 1
ATOM 907 C CA . GLN A 1 112 ? 11.663 -2.676 -1.451 1.00 91.12 112 GLN A CA 1
ATOM 908 C C . GLN A 1 112 ? 11.319 -3.122 -0.030 1.00 91.12 112 GLN A C 1
ATOM 910 O O . GLN A 1 112 ? 11.982 -2.700 0.919 1.00 91.12 112 GLN A O 1
ATOM 915 N N . LYS A 1 113 ? 10.325 -4.008 0.122 1.00 89.94 113 LYS A N 1
ATOM 916 C CA . LYS A 1 113 ? 9.953 -4.565 1.426 1.00 89.94 113 LYS A CA 1
ATOM 917 C C . LYS A 1 113 ? 11.126 -5.273 2.083 1.00 89.94 113 LYS A C 1
ATOM 919 O O . LYS A 1 113 ? 11.415 -4.930 3.223 1.00 89.94 113 LYS A O 1
ATOM 924 N N . ILE A 1 114 ? 11.817 -6.177 1.381 1.00 91.75 114 ILE A N 1
ATOM 925 C CA . ILE A 1 114 ? 12.984 -6.905 1.917 1.00 91.75 114 ILE A CA 1
ATOM 926 C C . ILE A 1 114 ? 14.067 -5.935 2.393 1.00 91.75 114 ILE A C 1
ATOM 928 O O . ILE A 1 114 ? 14.524 -6.040 3.531 1.00 91.75 114 ILE A O 1
ATOM 932 N N . PHE A 1 115 ? 14.449 -4.957 1.567 1.00 90.75 115 PHE A N 1
ATOM 933 C CA . PHE A 1 115 ? 15.498 -3.996 1.931 1.00 90.75 115 PHE A CA 1
ATOM 934 C C . PHE A 1 115 ? 15.089 -3.055 3.073 1.00 90.75 115 PHE A C 1
ATOM 936 O O . PHE A 1 115 ? 15.941 -2.593 3.841 1.00 90.75 115 PHE A O 1
ATOM 943 N N . ALA A 1 116 ? 13.789 -2.798 3.222 1.00 92.62 116 ALA A N 1
ATOM 944 C CA . ALA A 1 116 ? 13.241 -2.022 4.324 1.00 92.62 116 ALA A CA 1
ATOM 945 C C . ALA A 1 116 ? 13.115 -2.824 5.632 1.00 92.62 116 ALA A C 1
ATOM 947 O O . ALA A 1 116 ? 12.949 -2.217 6.692 1.00 92.62 116 ALA A O 1
ATOM 948 N N . MET A 1 117 ? 13.204 -4.161 5.604 1.00 93.19 117 MET A N 1
ATOM 949 C CA . MET A 1 117 ? 13.079 -4.974 6.815 1.00 93.19 117 MET A CA 1
ATOM 950 C C . MET A 1 117 ? 14.194 -4.655 7.810 1.00 93.19 117 MET A C 1
ATOM 952 O O . MET A 1 117 ? 15.383 -4.652 7.487 1.00 93.19 117 MET A O 1
ATOM 956 N N . LYS A 1 118 ? 13.792 -4.429 9.061 1.00 94.50 118 LYS A N 1
ATOM 957 C CA . LYS A 1 118 ? 14.671 -4.310 10.226 1.00 94.50 118 LYS A CA 1
ATOM 958 C C . LYS A 1 118 ? 14.115 -5.183 11.346 1.00 94.50 118 LYS A C 1
ATOM 960 O O . LYS A 1 118 ? 12.894 -5.361 11.439 1.00 94.50 118 LYS A O 1
ATOM 965 N N . GLN A 1 119 ? 15.009 -5.733 12.161 1.00 95.75 119 GLN A N 1
ATOM 966 C CA . GLN A 1 119 ? 14.631 -6.447 13.375 1.00 95.75 119 GLN A CA 1
ATOM 967 C C . GLN A 1 119 ? 14.057 -5.447 14.384 1.00 95.75 119 GLN A C 1
ATOM 969 O O . GLN A 1 119 ? 14.636 -4.380 14.601 1.00 95.75 119 GLN A O 1
ATOM 974 N N . GLY A 1 120 ? 12.910 -5.776 14.976 1.00 92.38 120 GLY A N 1
ATOM 975 C CA . GLY A 1 120 ? 12.303 -4.962 16.029 1.00 92.38 120 GLY A CA 1
ATOM 976 C C . GLY A 1 120 ? 13.085 -5.018 17.346 1.00 92.38 120 GLY A C 1
ATOM 977 O O . GLY A 1 120 ? 13.772 -5.993 17.633 1.00 92.38 120 GLY A O 1
ATOM 978 N N . THR A 1 121 ? 12.932 -4.000 18.197 1.00 93.75 121 THR A N 1
ATOM 979 C CA . THR A 1 121 ? 13.610 -3.924 19.509 1.00 93.75 121 THR A CA 1
ATOM 980 C C . THR A 1 121 ? 13.193 -5.031 20.480 1.00 93.75 121 THR A C 1
ATOM 982 O O . THR A 1 121 ? 13.953 -5.381 21.377 1.00 93.75 121 THR A O 1
ATOM 985 N N . THR A 1 122 ? 11.997 -5.591 20.300 1.00 94.50 122 THR A N 1
ATOM 986 C CA . THR A 1 122 ? 11.434 -6.684 21.105 1.00 94.50 122 THR A CA 1
ATOM 987 C C . THR A 1 122 ? 11.341 -8.006 20.336 1.00 94.50 122 THR A C 1
ATOM 989 O O . THR A 1 122 ? 10.847 -8.998 20.869 1.00 94.50 122 THR A O 1
ATOM 992 N N . GLU A 1 123 ? 11.787 -8.039 19.077 1.00 94.50 123 GLU A N 1
ATOM 993 C CA . GLU A 1 123 ? 11.644 -9.197 18.194 1.00 94.50 123 GLU A CA 1
ATOM 994 C C . GLU A 1 123 ? 12.806 -10.177 18.394 1.00 94.50 123 GLU A C 1
ATOM 996 O O . GLU A 1 123 ? 13.980 -9.823 18.251 1.00 94.50 123 GLU A O 1
ATOM 1001 N N . ASN A 1 124 ? 12.483 -11.440 18.687 1.00 96.25 124 ASN A N 1
ATOM 1002 C CA . ASN A 1 124 ? 13.481 -12.505 18.738 1.00 96.25 124 ASN A CA 1
ATOM 1003 C C . ASN A 1 124 ? 14.098 -12.731 17.344 1.00 96.25 124 ASN A C 1
ATOM 1005 O O . ASN A 1 124 ? 13.389 -12.724 16.336 1.00 96.25 124 ASN A O 1
ATOM 1009 N N . LEU A 1 125 ? 15.406 -13.000 17.293 1.00 96.62 125 LEU A N 1
ATOM 1010 C CA . LEU A 1 125 ? 16.141 -13.241 16.050 1.00 96.62 125 LEU A CA 1
ATOM 1011 C C . LEU A 1 125 ? 15.542 -14.373 15.199 1.00 96.62 125 LEU A C 1
ATOM 1013 O O . LEU A 1 125 ? 15.511 -14.263 13.976 1.00 96.62 125 LEU A O 1
ATOM 1017 N N . MET A 1 126 ? 15.045 -15.441 15.829 1.00 95.19 126 MET A N 1
ATOM 1018 C CA . MET A 1 126 ? 14.386 -16.548 15.132 1.00 95.19 126 MET A CA 1
ATOM 1019 C C . MET A 1 126 ? 13.138 -16.061 14.388 1.00 95.19 126 MET A C 1
ATOM 1021 O O . MET A 1 126 ? 12.993 -16.316 13.195 1.00 95.19 126 MET A O 1
ATOM 1025 N N . HIS A 1 127 ? 12.273 -15.300 15.062 1.00 94.19 127 HIS A N 1
ATOM 1026 C CA . HIS A 1 127 ? 11.061 -14.754 14.450 1.00 94.19 127 HIS A CA 1
ATOM 1027 C C . HIS A 1 127 ? 11.381 -13.739 13.353 1.00 94.19 127 HIS A C 1
ATOM 1029 O O . HIS A 1 127 ? 10.735 -13.745 12.305 1.00 94.19 127 HIS A O 1
ATOM 1035 N N . PHE A 1 128 ? 12.424 -12.926 13.541 1.00 96.81 128 PHE A N 1
ATOM 1036 C CA . PHE A 1 128 ? 12.894 -12.029 12.491 1.00 96.81 128 PHE A CA 1
ATOM 1037 C C . PHE A 1 128 ? 13.371 -12.800 11.253 1.00 96.81 128 PHE A C 1
ATOM 1039 O O . PHE A 1 128 ? 12.973 -12.471 10.135 1.00 96.81 128 PHE A O 1
ATOM 1046 N N . LYS A 1 129 ? 14.172 -13.859 11.443 1.00 96.81 129 LYS A N 1
ATOM 1047 C CA . LYS A 1 129 ? 14.624 -14.745 10.361 1.00 96.81 129 LYS A CA 1
ATOM 1048 C C . LYS A 1 129 ? 13.438 -15.357 9.616 1.00 96.81 129 LYS A C 1
ATOM 1050 O O . LYS A 1 129 ? 13.424 -15.324 8.391 1.00 96.81 129 LYS A O 1
ATOM 1055 N N . GLU A 1 130 ? 12.449 -15.893 10.327 1.00 93.69 130 GLU A N 1
ATOM 1056 C CA . GLU A 1 130 ? 11.243 -16.468 9.714 1.00 93.69 130 GLU A CA 1
ATOM 1057 C C . GLU A 1 130 ? 10.479 -15.430 8.887 1.00 93.69 130 GLU A C 1
ATOM 1059 O O . GLU A 1 130 ? 10.100 -15.701 7.749 1.00 93.69 130 GLU A O 1
ATOM 1064 N N . ARG A 1 131 ? 10.292 -14.219 9.424 1.00 93.31 131 ARG A N 1
ATOM 1065 C CA . ARG A 1 131 ? 9.630 -13.118 8.715 1.00 93.31 131 ARG A CA 1
ATOM 1066 C C . ARG A 1 131 ? 10.399 -12.713 7.457 1.00 93.31 131 ARG A C 1
ATOM 1068 O O . ARG A 1 131 ? 9.779 -12.471 6.425 1.00 93.31 131 ARG A O 1
ATOM 1075 N N . PHE A 1 132 ? 11.729 -12.650 7.537 1.00 94.25 132 PHE A N 1
ATOM 1076 C CA . PHE A 1 132 ? 12.599 -12.340 6.401 1.00 94.25 132 PHE A CA 1
ATOM 1077 C C . PHE A 1 132 ? 12.520 -13.414 5.315 1.00 94.25 132 PHE A C 1
ATOM 1079 O O . PHE A 1 132 ? 12.306 -13.083 4.153 1.00 94.25 132 PHE A O 1
ATOM 1086 N N . LEU A 1 133 ? 12.627 -14.693 5.690 1.00 93.44 133 LEU A N 1
ATOM 1087 C CA . LEU A 1 133 ? 12.561 -15.805 4.741 1.00 93.44 133 LEU A CA 1
ATOM 1088 C C . LEU A 1 133 ? 11.204 -15.885 4.043 1.00 93.44 133 LEU A C 1
ATOM 1090 O O . LEU A 1 133 ? 11.178 -16.008 2.827 1.00 93.44 133 LEU A O 1
ATOM 1094 N N . ARG A 1 134 ? 10.093 -15.688 4.763 1.00 89.69 134 ARG A N 1
ATOM 1095 C CA . ARG A 1 134 ? 8.759 -15.609 4.139 1.00 89.69 134 ARG A CA 1
ATOM 1096 C C . ARG A 1 134 ? 8.669 -14.505 3.087 1.00 89.69 134 ARG A C 1
ATOM 1098 O O . ARG A 1 134 ? 8.032 -14.682 2.057 1.00 89.69 134 ARG A O 1
ATOM 1105 N N . GLN A 1 135 ? 9.288 -13.349 3.332 1.00 88.75 135 GLN A N 1
ATOM 1106 C CA . GLN A 1 135 ? 9.295 -12.265 2.348 1.00 88.75 135 GLN A CA 1
ATOM 1107 C C . GLN A 1 135 ? 10.233 -12.567 1.166 1.00 88.75 135 GLN A C 1
ATOM 1109 O O . GLN A 1 135 ? 9.933 -12.163 0.043 1.00 88.75 135 GLN A O 1
ATOM 1114 N N . ALA A 1 136 ? 11.339 -13.277 1.408 1.00 91.19 136 ALA A N 1
ATOM 1115 C CA . ALA A 1 136 ? 12.251 -13.746 0.368 1.00 91.19 136 ALA A CA 1
ATOM 1116 C C . ALA A 1 136 ? 11.615 -14.818 -0.530 1.00 91.19 136 ALA A C 1
ATOM 1118 O O . ALA A 1 136 ? 11.817 -14.767 -1.737 1.00 91.19 136 ALA A O 1
ATOM 1119 N N . GLU A 1 137 ? 10.802 -15.721 0.025 1.00 91.00 137 GLU A N 1
ATOM 1120 C CA . GLU A 1 137 ? 10.022 -16.711 -0.735 1.00 91.00 137 GLU A CA 1
ATOM 1121 C C . GLU A 1 137 ? 9.086 -16.029 -1.740 1.00 91.00 137 GLU A C 1
ATOM 1123 O O . GLU A 1 137 ? 9.109 -16.363 -2.918 1.00 91.00 137 GLU A O 1
ATOM 1128 N N . VAL A 1 138 ? 8.362 -14.982 -1.324 1.00 88.25 138 VAL A N 1
ATOM 1129 C CA . VAL A 1 138 ? 7.515 -14.193 -2.241 1.00 88.25 138 VAL A CA 1
ATOM 1130 C C . VAL A 1 138 ? 8.329 -13.594 -3.391 1.00 88.25 138 VAL A C 1
ATOM 1132 O O . VAL A 1 138 ? 7.870 -13.562 -4.531 1.00 88.25 138 VAL A O 1
ATOM 1135 N N . LEU A 1 139 ? 9.534 -13.094 -3.105 1.00 88.38 139 LEU A N 1
ATOM 1136 C CA . LEU A 1 139 ? 10.392 -12.534 -4.145 1.00 88.38 139 LEU A CA 1
ATOM 1137 C C . LEU A 1 139 ? 10.930 -13.619 -5.090 1.00 88.38 139 LEU A C 1
ATOM 1139 O O . LEU A 1 139 ? 11.004 -13.390 -6.297 1.00 88.38 139 LEU A O 1
ATOM 1143 N N . GLN A 1 140 ? 11.285 -14.784 -4.547 1.00 89.56 140 GLN A N 1
ATOM 1144 C CA . GLN A 1 140 ? 11.743 -15.939 -5.313 1.00 89.56 140 GLN A CA 1
ATOM 1145 C C . GLN A 1 140 ? 10.654 -16.432 -6.274 1.00 89.56 140 GLN A C 1
ATOM 1147 O O . GLN A 1 140 ? 10.941 -16.624 -7.452 1.00 89.56 140 GLN A O 1
ATOM 1152 N N . ASP A 1 141 ? 9.405 -16.537 -5.815 1.00 88.00 141 ASP A N 1
ATOM 1153 C CA . ASP A 1 141 ? 8.272 -16.946 -6.653 1.00 88.00 141 ASP A CA 1
ATOM 1154 C C . ASP A 1 141 ? 8.069 -15.996 -7.844 1.00 88.00 141 ASP A C 1
ATOM 1156 O O . ASP A 1 141 ? 7.851 -16.431 -8.977 1.00 88.00 141 ASP A O 1
ATOM 1160 N N . LEU A 1 142 ? 8.185 -14.683 -7.611 1.00 86.69 142 LEU A N 1
ATOM 1161 C CA . LEU A 1 142 ? 8.098 -13.691 -8.684 1.00 86.69 142 LEU A CA 1
ATOM 1162 C C . LEU A 1 142 ? 9.302 -13.775 -9.631 1.00 86.69 142 LEU A C 1
ATOM 1164 O O . LEU A 1 142 ? 9.134 -13.644 -10.839 1.00 86.69 142 LEU A O 1
ATOM 1168 N N . TYR A 1 143 ? 10.506 -14.025 -9.110 1.00 87.25 143 TYR A N 1
ATOM 1169 C CA . TYR A 1 143 ? 11.692 -14.236 -9.940 1.00 87.25 143 TYR A CA 1
ATOM 1170 C C . TYR A 1 143 ? 11.525 -15.443 -10.870 1.00 87.25 143 TYR A C 1
ATOM 1172 O O . TYR A 1 143 ? 11.770 -15.351 -12.073 1.00 87.25 143 TYR A O 1
ATOM 1180 N N . ASP A 1 144 ? 11.048 -16.563 -10.327 1.00 87.31 144 ASP A N 1
ATOM 1181 C CA . ASP A 1 144 ? 10.830 -17.793 -11.083 1.00 87.31 144 ASP A CA 1
ATOM 1182 C C . ASP A 1 144 ? 9.723 -17.665 -12.141 1.00 87.31 144 ASP A C 1
ATOM 1184 O O . ASP A 1 144 ? 9.758 -18.391 -13.139 1.00 87.31 144 ASP A O 1
ATOM 1188 N N . LYS A 1 145 ? 8.782 -16.727 -11.970 1.00 83.94 145 LYS A N 1
ATOM 1189 C CA . LYS A 1 145 ? 7.715 -16.442 -12.940 1.00 83.94 145 LYS A CA 1
ATOM 1190 C C . LYS A 1 145 ? 8.223 -15.751 -14.219 1.00 83.94 145 LYS A C 1
ATOM 1192 O O . LYS A 1 145 ? 7.671 -16.019 -15.283 1.00 83.94 145 LYS A O 1
ATOM 1197 N N . PHE A 1 146 ? 9.272 -14.920 -14.158 1.00 79.06 146 PHE A N 1
ATOM 1198 C CA . PHE A 1 146 ? 9.742 -14.099 -15.298 1.00 79.06 146 PHE A CA 1
ATOM 1199 C C . PHE A 1 146 ? 11.210 -14.320 -15.662 1.00 79.06 146 PHE A C 1
ATOM 1201 O O . PHE A 1 146 ? 11.868 -13.372 -16.060 1.00 79.06 146 PHE A O 1
ATOM 1208 N N . LYS A 1 147 ? 11.744 -15.535 -15.501 1.00 72.88 147 LYS A N 1
ATOM 1209 C CA . LYS A 1 147 ? 13.181 -15.885 -15.613 1.00 72.88 147 LYS A CA 1
ATOM 1210 C C . LYS A 1 147 ? 13.992 -15.185 -16.721 1.00 72.88 147 LYS A C 1
ATOM 1212 O O . LYS A 1 147 ? 15.188 -14.982 -16.521 1.00 72.88 147 LYS A O 1
ATOM 1217 N N . ASP A 1 148 ? 13.356 -14.784 -17.821 1.00 74.69 148 ASP A N 1
ATOM 1218 C CA . ASP A 1 148 ? 13.944 -14.001 -18.907 1.00 74.69 148 ASP A CA 1
ATOM 1219 C C . ASP A 1 148 ? 13.540 -12.509 -18.823 1.00 74.69 148 ASP A C 1
ATOM 1221 O O . ASP A 1 148 ? 12.378 -12.164 -18.622 1.00 74.69 148 ASP A O 1
ATOM 1225 N N . ASP A 1 149 ? 14.510 -11.603 -18.983 1.00 70.56 149 ASP A N 1
ATOM 1226 C CA . ASP A 1 149 ? 14.338 -10.135 -19.036 1.00 70.56 149 ASP A CA 1
ATOM 1227 C C . ASP A 1 149 ? 13.760 -9.438 -17.783 1.00 70.56 149 ASP A C 1
ATOM 1229 O O . ASP A 1 149 ? 13.532 -8.221 -17.791 1.00 70.56 149 ASP A O 1
ATOM 1233 N N . ILE A 1 150 ? 13.613 -10.156 -16.663 1.00 82.88 150 ILE A N 1
ATOM 1234 C CA . ILE A 1 150 ? 13.109 -9.585 -15.403 1.00 82.88 150 ILE A CA 1
ATOM 1235 C C . ILE A 1 150 ? 13.936 -8.405 -14.910 1.00 82.88 150 ILE A C 1
ATOM 1237 O O . ILE A 1 150 ? 13.387 -7.411 -14.443 1.00 82.88 150 ILE A O 1
ATOM 1241 N N . PHE A 1 151 ? 15.260 -8.486 -15.032 1.00 85.62 151 PHE A N 1
ATOM 1242 C CA . PHE A 1 151 ? 16.148 -7.484 -14.461 1.00 85.62 151 PHE A CA 1
ATOM 1243 C C . PHE A 1 151 ? 15.922 -6.108 -15.096 1.00 85.62 151 PHE A C 1
ATOM 1245 O O . PHE A 1 151 ? 15.688 -5.128 -14.392 1.00 85.62 151 PHE A O 1
ATOM 1252 N N . GLU A 1 152 ? 15.919 -6.041 -16.425 1.00 90.44 152 GLU A N 1
ATOM 1253 C CA . GLU A 1 152 ? 15.792 -4.784 -17.165 1.00 90.44 152 GLU A CA 1
ATOM 1254 C C . GLU A 1 152 ? 14.374 -4.192 -17.032 1.00 90.44 152 GLU A C 1
ATOM 1256 O O . GLU A 1 152 ? 14.219 -2.986 -16.815 1.00 90.44 152 GLU A O 1
ATOM 1261 N N . ALA A 1 153 ? 13.334 -5.035 -17.045 1.00 90.06 153 ALA A N 1
ATOM 1262 C CA . ALA A 1 153 ? 11.950 -4.605 -16.835 1.00 90.06 153 ALA A CA 1
ATOM 1263 C C . ALA A 1 153 ? 11.693 -4.102 -15.402 1.00 90.06 153 ALA A C 1
ATOM 1265 O O . ALA A 1 153 ? 11.001 -3.096 -15.205 1.00 90.06 153 ALA A O 1
ATOM 1266 N N . VAL A 1 154 ? 12.280 -4.749 -14.391 1.00 90.44 154 VAL A N 1
ATOM 1267 C CA . VAL A 1 154 ? 12.213 -4.295 -12.993 1.00 90.44 154 VAL A CA 1
ATOM 1268 C C . VAL A 1 154 ? 12.971 -2.991 -12.813 1.00 90.44 154 VAL A C 1
ATOM 1270 O O . VAL A 1 154 ? 12.462 -2.097 -12.142 1.00 90.44 154 VAL A O 1
ATOM 1273 N N . LEU A 1 155 ? 14.147 -2.833 -13.427 1.00 92.00 155 LEU A N 1
ATOM 1274 C CA . LEU A 1 155 ? 14.883 -1.569 -13.383 1.00 92.00 155 LEU A CA 1
ATOM 1275 C C . LEU A 1 155 ? 14.102 -0.433 -14.044 1.00 92.00 155 LEU A C 1
ATOM 1277 O O . LEU A 1 155 ? 14.034 0.659 -13.483 1.00 92.00 155 LEU A O 1
ATOM 1281 N N . ALA A 1 156 ? 13.477 -0.679 -15.196 1.00 93.81 156 ALA A N 1
ATOM 1282 C CA . ALA A 1 156 ? 12.630 0.303 -15.867 1.00 93.81 156 ALA A CA 1
ATOM 1283 C C . ALA A 1 156 ? 11.440 0.719 -14.987 1.00 93.81 156 ALA A C 1
ATOM 1285 O O . ALA A 1 156 ? 11.166 1.909 -14.820 1.00 93.81 156 ALA A O 1
ATOM 1286 N N . THR A 1 157 ? 10.776 -0.257 -14.366 1.00 90.81 157 THR A N 1
ATOM 1287 C CA . THR A 1 157 ? 9.649 -0.027 -13.450 1.00 90.81 157 THR A CA 1
ATOM 1288 C C . THR A 1 157 ? 10.095 0.726 -12.198 1.00 90.81 157 THR A C 1
ATOM 1290 O O . THR A 1 157 ? 9.486 1.724 -11.810 1.00 90.81 157 THR A O 1
ATOM 1293 N N . GLY A 1 158 ? 11.208 0.304 -11.600 1.00 91.50 158 GLY A N 1
ATOM 1294 C CA . GLY A 1 158 ? 11.822 0.952 -10.451 1.00 91.50 158 GLY A CA 1
ATOM 1295 C C . GLY A 1 158 ? 12.231 2.388 -10.748 1.00 91.50 158 GLY A C 1
ATOM 1296 O O . GLY A 1 158 ? 11.944 3.271 -9.946 1.00 91.50 158 GLY A O 1
ATOM 1297 N N . PHE A 1 159 ? 12.804 2.653 -11.926 1.00 93.94 159 PHE A N 1
ATOM 1298 C CA . PHE A 1 159 ? 13.150 3.999 -12.382 1.00 93.94 159 PHE A CA 1
ATOM 1299 C C . PHE A 1 159 ? 11.929 4.929 -12.380 1.00 93.94 159 PHE A C 1
ATOM 13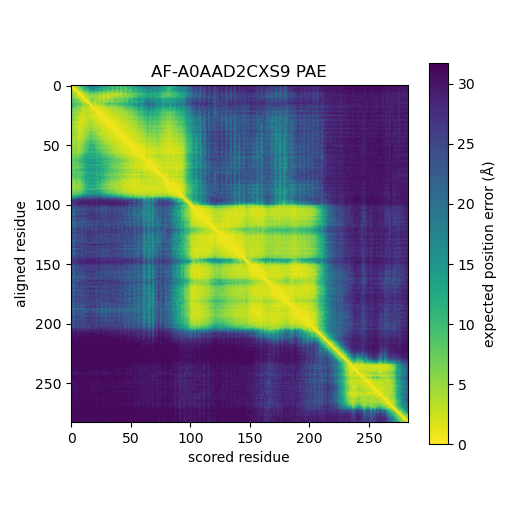01 O O . PHE A 1 159 ? 12.007 6.029 -11.831 1.00 93.94 159 PHE A O 1
ATOM 1308 N N . LEU A 1 160 ? 10.782 4.479 -12.905 1.00 90.75 160 LEU A N 1
ATOM 1309 C CA . LEU A 1 160 ? 9.535 5.252 -12.836 1.00 90.75 160 LEU A CA 1
ATOM 1310 C C . LEU A 1 160 ? 9.085 5.502 -11.384 1.00 90.75 160 LEU A C 1
ATOM 1312 O O . LEU A 1 160 ? 8.645 6.607 -11.058 1.00 90.75 160 LEU A O 1
ATOM 1316 N N . CYS A 1 161 ? 9.230 4.497 -10.513 1.00 87.94 161 CYS A N 1
ATOM 1317 C CA . CYS A 1 161 ? 8.800 4.544 -9.113 1.00 87.94 161 CYS A CA 1
ATOM 1318 C C . CYS A 1 161 ? 9.692 5.412 -8.208 1.00 87.94 161 CYS A C 1
ATOM 1320 O O . CYS A 1 161 ? 9.216 5.929 -7.199 1.00 87.94 161 CYS A O 1
ATOM 1322 N N . ILE A 1 162 ? 10.976 5.576 -8.522 1.00 89.75 162 ILE A N 1
ATOM 1323 C CA . ILE A 1 162 ? 11.894 6.408 -7.719 1.00 89.75 162 ILE A CA 1
ATOM 1324 C C . ILE A 1 162 ? 12.019 7.840 -8.242 1.00 89.75 162 ILE A C 1
ATOM 1326 O O . ILE A 1 162 ? 12.511 8.710 -7.524 1.00 89.75 162 ILE A O 1
ATOM 1330 N N . CYS A 1 163 ? 11.597 8.099 -9.483 1.00 89.06 163 CYS A N 1
ATOM 1331 C CA . CYS A 1 163 ? 11.520 9.456 -10.012 1.00 89.06 163 CYS A CA 1
ATOM 1332 C C . CYS A 1 163 ? 10.482 10.300 -9.248 1.00 89.06 163 CYS A C 1
ATOM 1334 O O . CYS A 1 163 ? 9.628 9.775 -8.538 1.00 89.06 163 CYS A O 1
ATOM 1336 N N . ASP A 1 164 ? 10.559 11.626 -9.406 1.00 83.81 164 ASP A N 1
ATOM 1337 C CA . ASP A 1 164 ? 9.681 12.588 -8.726 1.00 83.81 164 ASP A CA 1
ATOM 1338 C C . ASP A 1 164 ? 8.190 12.258 -8.912 1.00 83.81 164 ASP A C 1
ATOM 1340 O O . ASP A 1 164 ? 7.594 12.528 -9.958 1.00 83.81 164 ASP A O 1
ATOM 1344 N N . GLN A 1 165 ? 7.591 11.725 -7.846 1.00 78.00 165 GLN A N 1
ATOM 1345 C CA . GLN A 1 165 ? 6.218 11.228 -7.819 1.00 78.00 165 GLN A CA 1
ATOM 1346 C C . GLN A 1 165 ? 5.179 12.302 -8.136 1.00 78.00 165 GLN A C 1
ATOM 1348 O O . GLN A 1 165 ? 4.134 11.990 -8.698 1.00 78.00 165 GLN A O 1
ATOM 1353 N N . THR A 1 166 ? 5.467 13.580 -7.867 1.00 75.50 166 THR A N 1
ATOM 1354 C CA . THR A 1 166 ? 4.542 14.665 -8.235 1.00 75.50 166 THR A CA 1
ATOM 1355 C C . THR A 1 166 ? 4.375 14.792 -9.750 1.00 75.50 166 THR A C 1
ATOM 1357 O O . THR A 1 166 ? 3.354 15.284 -10.228 1.00 75.50 166 THR A O 1
ATOM 1360 N N . ARG A 1 167 ? 5.367 14.316 -10.511 1.00 77.06 167 ARG A N 1
ATOM 1361 C CA . ARG A 1 167 ? 5.433 14.393 -11.971 1.00 77.06 167 ARG A CA 1
ATOM 1362 C C . ARG A 1 167 ? 5.213 13.044 -12.644 1.00 77.06 167 ARG A C 1
ATOM 1364 O O . ARG A 1 167 ? 4.822 13.034 -13.803 1.00 77.06 167 ARG A O 1
ATOM 1371 N N . THR A 1 168 ? 5.493 11.932 -11.965 1.00 80.69 168 THR A N 1
ATOM 1372 C CA . THR A 1 168 ? 5.397 10.579 -12.539 1.00 80.69 168 THR A CA 1
ATOM 1373 C C . THR A 1 168 ? 4.110 9.846 -12.165 1.00 80.69 168 THR A C 1
ATOM 1375 O O . THR A 1 168 ? 3.684 8.975 -12.922 1.00 80.69 168 THR A O 1
ATOM 1378 N N . ALA A 1 169 ? 3.437 10.217 -11.068 1.00 79.38 169 ALA A N 1
ATOM 1379 C CA . ALA A 1 169 ? 2.212 9.546 -10.625 1.00 79.38 169 ALA A CA 1
ATOM 1380 C C . ALA A 1 169 ? 1.079 9.525 -11.676 1.00 79.38 169 ALA A C 1
ATOM 1382 O O . ALA A 1 169 ? 0.455 8.473 -11.824 1.00 79.38 169 ALA A O 1
ATOM 1383 N N . PRO A 1 170 ? 0.812 10.600 -12.453 1.00 83.12 170 PRO A N 1
ATOM 1384 C CA . PRO A 1 170 ? -0.220 10.554 -13.490 1.00 83.12 170 PRO A CA 1
ATOM 1385 C C . PRO A 1 170 ? 0.104 9.563 -14.615 1.00 83.12 170 PRO A C 1
ATOM 1387 O O . PRO A 1 170 ? -0.785 8.852 -15.071 1.00 83.12 170 PRO A O 1
ATOM 1390 N N . LEU A 1 171 ? 1.375 9.478 -15.030 1.00 87.00 171 LEU A N 1
ATOM 1391 C CA . LEU A 1 171 ? 1.831 8.490 -16.012 1.00 87.00 171 LEU A CA 1
ATOM 1392 C C . LEU A 1 171 ? 1.702 7.063 -15.468 1.00 87.00 171 LEU A C 1
ATOM 1394 O O . LEU A 1 171 ? 1.236 6.182 -16.177 1.00 87.00 171 LEU A O 1
ATOM 1398 N N . MET A 1 172 ? 2.088 6.835 -14.211 1.00 86.38 172 MET A N 1
ATOM 1399 C CA . MET A 1 172 ? 1.962 5.520 -13.575 1.00 86.38 172 MET A CA 1
ATOM 1400 C C . MET A 1 172 ? 0.506 5.054 -13.507 1.00 86.38 172 MET A C 1
ATOM 1402 O O . MET A 1 172 ? 0.233 3.886 -13.765 1.00 86.38 172 MET A O 1
ATOM 1406 N N . LEU A 1 173 ? -0.430 5.960 -13.208 1.00 83.12 173 LEU A N 1
ATOM 1407 C CA . LEU A 1 173 ? -1.858 5.649 -13.216 1.00 83.12 173 LEU A CA 1
ATOM 1408 C C . LEU A 1 173 ? -2.361 5.304 -14.626 1.00 83.12 173 LEU A C 1
ATOM 1410 O O . LEU A 1 173 ? -3.117 4.352 -14.785 1.00 83.12 173 LEU A O 1
ATOM 1414 N N . ASP A 1 174 ? -1.936 6.049 -15.648 1.00 83.94 174 ASP A N 1
ATOM 1415 C CA . ASP A 1 174 ? -2.300 5.771 -17.043 1.00 83.94 174 ASP A CA 1
ATOM 1416 C C . ASP A 1 174 ? -1.767 4.407 -17.517 1.00 83.94 174 ASP A C 1
ATOM 1418 O O . ASP A 1 174 ? -2.490 3.624 -18.137 1.00 83.94 174 ASP A O 1
ATOM 1422 N N . LEU A 1 175 ? -0.534 4.063 -17.135 1.00 88.56 175 LEU A N 1
ATOM 1423 C CA . LEU A 1 175 ? 0.055 2.746 -17.390 1.00 88.56 175 LEU A CA 1
ATOM 1424 C C . LEU A 1 175 ? -0.734 1.620 -16.709 1.00 88.56 175 LEU A C 1
ATOM 1426 O O . LEU A 1 175 ? -1.022 0.610 -17.343 1.00 88.56 175 LEU A O 1
ATOM 1430 N N . GLN A 1 176 ? -1.158 1.811 -15.457 1.00 82.31 176 GLN A N 1
ATOM 1431 C CA . GLN A 1 176 ? -2.008 0.837 -14.764 1.00 82.31 176 GLN A CA 1
ATOM 1432 C C . GLN A 1 176 ? -3.354 0.670 -15.475 1.00 82.31 176 GLN A C 1
ATOM 1434 O O . GLN A 1 176 ? -3.782 -0.447 -15.740 1.00 82.31 176 GLN A O 1
ATOM 1439 N N . VAL A 1 177 ? -4.015 1.776 -15.831 1.00 78.19 177 VAL A N 1
ATOM 1440 C CA . VAL A 1 177 ? -5.323 1.746 -16.503 1.00 78.19 177 VAL A CA 1
ATOM 1441 C C . VAL A 1 177 ? -5.243 1.087 -17.880 1.00 78.19 177 VAL A C 1
ATOM 1443 O O . VAL A 1 177 ? -6.160 0.359 -18.257 1.00 78.19 177 VAL A O 1
ATOM 1446 N N . THR A 1 178 ? -4.185 1.348 -18.647 1.00 80.81 178 THR A N 1
ATOM 1447 C CA . THR A 1 178 ? -3.983 0.717 -19.959 1.00 80.81 178 THR A CA 1
ATOM 1448 C C . THR A 1 178 ? -3.673 -0.770 -19.829 1.00 80.81 178 THR A C 1
ATOM 1450 O O . THR A 1 178 ? -4.250 -1.566 -20.569 1.00 80.81 178 THR A O 1
ATOM 1453 N N . TYR A 1 179 ? -2.891 -1.156 -18.822 1.00 84.06 179 TYR A N 1
ATOM 1454 C CA . TYR A 1 179 ? -2.633 -2.556 -18.504 1.00 84.06 179 TYR A CA 1
ATOM 1455 C C . TYR A 1 179 ? -3.907 -3.311 -18.095 1.00 84.06 179 TYR A C 1
ATOM 1457 O O . TYR A 1 179 ? -4.160 -4.391 -18.622 1.00 84.06 179 TYR A O 1
ATOM 1465 N N . CYS A 1 180 ? -4.786 -2.708 -17.282 1.00 77.62 180 CYS A N 1
ATOM 1466 C CA . CYS A 1 180 ? -6.112 -3.270 -16.971 1.00 77.62 180 CYS A CA 1
ATOM 1467 C C . CYS A 1 180 ? -6.999 -3.474 -18.211 1.00 77.62 180 CYS A C 1
ATOM 1469 O O . CYS A 1 180 ? -7.986 -4.201 -18.157 1.00 77.62 180 CYS A O 1
ATOM 1471 N N . ARG A 1 181 ? -6.702 -2.784 -19.319 1.00 77.69 181 ARG A N 1
ATOM 1472 C CA . ARG A 1 181 ? -7.381 -2.955 -20.613 1.00 77.69 181 ARG A CA 1
ATOM 1473 C C . ARG A 1 181 ? -6.683 -3.988 -21.498 1.00 77.69 181 ARG A C 1
ATOM 1475 O O . ARG A 1 181 ? -6.906 -3.984 -22.704 1.00 77.69 181 ARG A O 1
ATOM 1482 N N . GLU A 1 182 ? -5.832 -4.825 -20.907 1.00 79.00 182 GLU A N 1
ATOM 1483 C CA . GLU A 1 182 ? -5.045 -5.862 -21.579 1.00 79.00 182 GLU A CA 1
ATOM 1484 C C . GLU A 1 182 ? -4.044 -5.301 -22.605 1.00 79.00 182 GLU A C 1
ATOM 1486 O O . GLU A 1 182 ? -3.612 -6.001 -23.521 1.00 79.00 182 GLU A O 1
ATOM 1491 N N . VAL A 1 183 ? -3.644 -4.031 -22.453 1.00 82.19 183 VAL A N 1
ATOM 1492 C CA . VAL A 1 183 ? -2.622 -3.398 -23.294 1.00 82.19 183 VAL A CA 1
ATOM 1493 C C . VAL A 1 183 ? -1.424 -3.000 -22.441 1.00 82.19 183 VAL A C 1
ATOM 1495 O O . VAL A 1 183 ? -1.463 -2.028 -21.689 1.00 82.19 183 VAL A O 1
ATOM 1498 N N . ASP A 1 184 ? -0.327 -3.740 -22.590 1.00 88.06 184 ASP A N 1
ATOM 1499 C CA . ASP A 1 184 ? 0.907 -3.482 -21.850 1.00 88.06 184 ASP A CA 1
ATOM 1500 C C . ASP A 1 184 ? 1.758 -2.390 -22.521 1.00 88.06 184 ASP A C 1
ATOM 1502 O O . ASP A 1 184 ? 2.498 -2.640 -23.476 1.00 88.06 184 ASP A O 1
ATOM 1506 N N . TYR A 1 185 ? 1.661 -1.166 -21.997 1.00 89.50 185 TYR A N 1
ATOM 1507 C CA . TYR A 1 185 ? 2.534 -0.046 -22.364 1.00 89.50 185 TYR A CA 1
ATOM 1508 C C . TYR A 1 185 ? 3.691 0.178 -21.385 1.00 89.50 185 TYR A C 1
ATOM 1510 O O . TYR A 1 185 ? 4.425 1.161 -21.534 1.00 89.50 185 TYR A O 1
ATOM 1518 N N . TYR A 1 186 ? 3.886 -0.691 -20.388 1.00 91.06 186 TYR A N 1
ATOM 1519 C CA . TYR A 1 186 ? 4.983 -0.497 -19.453 1.00 91.06 186 TYR A CA 1
ATOM 1520 C C . TYR A 1 186 ? 6.337 -0.614 -20.165 1.00 91.06 186 TYR A C 1
ATOM 1522 O O . TYR A 1 186 ? 6.567 -1.525 -20.972 1.00 91.06 186 TYR A O 1
ATOM 1530 N N . PRO A 1 187 ? 7.287 0.285 -19.860 1.00 92.06 187 PRO A N 1
ATOM 1531 C CA . PRO A 1 187 ? 8.609 0.212 -20.448 1.00 92.06 187 PRO A CA 1
ATOM 1532 C C . PRO A 1 187 ? 9.343 -1.027 -19.932 1.00 92.06 187 PRO A C 1
ATOM 1534 O O . PRO A 1 187 ? 9.416 -1.274 -18.731 1.00 92.06 187 PRO A O 1
ATOM 1537 N N . LYS A 1 188 ? 9.939 -1.780 -20.857 1.00 90.56 188 LYS A N 1
ATOM 1538 C CA . LYS A 1 188 ? 10.780 -2.944 -20.537 1.00 90.56 188 LYS A CA 1
ATOM 1539 C C . LYS A 1 188 ? 12.266 -2.608 -20.416 1.00 90.56 188 LYS A C 1
ATOM 1541 O O . LYS A 1 188 ? 13.043 -3.491 -20.102 1.00 90.56 188 LYS A O 1
ATOM 1546 N N . THR A 1 189 ? 12.656 -1.359 -20.689 1.00 93.75 189 THR A N 1
ATOM 1547 C CA . THR A 1 189 ? 14.038 -0.872 -20.554 1.00 93.75 189 THR A CA 1
ATOM 1548 C C . THR A 1 189 ? 14.076 0.514 -19.936 1.00 93.75 189 THR A C 1
ATOM 1550 O O . THR A 1 189 ? 13.142 1.309 -20.105 1.00 93.75 189 THR A O 1
ATOM 1553 N N . VAL A 1 190 ? 15.175 0.831 -19.249 1.00 94.12 190 VAL A N 1
ATOM 1554 C CA . VAL A 1 190 ? 15.338 2.139 -18.593 1.00 94.12 190 VAL A CA 1
ATOM 1555 C C . VAL A 1 190 ? 15.299 3.280 -19.616 1.00 94.12 190 VAL A C 1
ATOM 1557 O O . VAL A 1 190 ? 14.681 4.313 -19.363 1.00 94.12 190 VAL A O 1
ATOM 1560 N N . SER A 1 191 ? 15.871 3.086 -20.810 1.00 94.25 191 SER A N 1
ATOM 1561 C CA . SER A 1 191 ? 15.823 4.090 -21.884 1.00 94.25 191 SER A CA 1
ATOM 1562 C C . SER A 1 191 ? 14.393 4.393 -22.335 1.00 94.25 191 SER A C 1
ATOM 1564 O O . SER A 1 191 ? 14.026 5.560 -22.448 1.00 94.25 191 SER A O 1
ATOM 1566 N N . LYS A 1 192 ? 13.548 3.365 -22.514 1.00 92.94 192 LYS A N 1
ATOM 1567 C CA . LYS A 1 192 ? 12.131 3.571 -22.857 1.00 92.94 192 LYS A CA 1
ATOM 1568 C C . LYS A 1 192 ? 11.386 4.290 -21.733 1.00 92.94 192 LYS A C 1
ATOM 1570 O O . LYS A 1 192 ? 10.601 5.192 -22.010 1.00 92.94 192 LYS A O 1
ATOM 1575 N N . ALA A 1 193 ? 11.661 3.942 -20.474 1.00 93.81 193 ALA A N 1
ATOM 1576 C CA . ALA A 1 193 ? 11.070 4.618 -19.320 1.00 93.81 193 ALA A CA 1
ATOM 1577 C C . ALA A 1 193 ? 11.447 6.109 -19.276 1.00 93.81 193 ALA A C 1
ATOM 1579 O O . ALA A 1 193 ? 10.590 6.968 -19.059 1.00 93.81 193 ALA A O 1
ATOM 1580 N N . GLN A 1 194 ? 12.716 6.428 -19.542 1.00 94.00 194 GLN A N 1
ATOM 1581 C CA . GLN A 1 194 ? 13.205 7.800 -19.644 1.00 94.00 194 GLN A CA 1
ATOM 1582 C C . GLN A 1 194 ? 12.519 8.577 -20.775 1.00 94.00 194 GLN A C 1
ATOM 1584 O O . GLN A 1 194 ? 12.087 9.711 -20.555 1.00 94.00 194 GLN A O 1
ATOM 1589 N N . ASP A 1 195 ? 12.401 7.986 -21.965 1.00 91.88 195 ASP A N 1
ATOM 1590 C CA . ASP A 1 195 ? 11.754 8.628 -23.111 1.00 91.88 195 ASP A CA 1
ATOM 1591 C C . ASP A 1 195 ? 10.270 8.907 -22.838 1.00 91.88 195 ASP A C 1
ATOM 1593 O O . ASP A 1 195 ? 9.797 10.022 -23.077 1.00 91.88 195 ASP A O 1
ATOM 1597 N N . MET A 1 196 ? 9.551 7.942 -22.255 1.00 90.31 196 MET A N 1
ATOM 1598 C CA . MET A 1 196 ? 8.150 8.117 -21.853 1.00 90.31 196 MET A CA 1
ATOM 1599 C C . MET A 1 196 ? 7.987 9.242 -20.833 1.00 90.31 196 MET A C 1
ATOM 1601 O O . MET A 1 196 ? 7.122 10.105 -20.997 1.00 90.31 196 MET A O 1
ATOM 1605 N N . LEU A 1 197 ? 8.846 9.285 -19.809 1.00 89.56 197 LEU A N 1
ATOM 1606 C CA . LEU A 1 197 ? 8.826 10.356 -18.816 1.00 89.56 197 LEU A CA 1
ATOM 1607 C C . LEU A 1 197 ? 9.109 11.718 -19.438 1.00 89.56 197 LEU A C 1
ATOM 1609 O O . LEU A 1 197 ? 8.437 12.691 -19.105 1.00 89.56 197 LEU A O 1
ATOM 1613 N N . LYS A 1 198 ? 10.074 11.800 -20.355 1.00 89.69 198 LYS A N 1
ATOM 1614 C CA . LYS A 1 198 ? 10.395 13.046 -21.050 1.00 89.69 198 LYS A CA 1
ATOM 1615 C C . LYS A 1 198 ? 9.186 13.569 -21.826 1.00 89.69 198 LYS A C 1
ATOM 1617 O O . LYS A 1 198 ? 8.809 14.722 -21.635 1.00 89.69 198 LYS A O 1
ATOM 1622 N N . ILE A 1 199 ? 8.544 12.711 -22.623 1.00 86.50 199 ILE A N 1
ATOM 1623 C CA . ILE A 1 199 ? 7.334 13.060 -23.381 1.00 86.50 199 ILE A CA 1
ATOM 1624 C C . ILE A 1 199 ? 6.224 13.511 -22.427 1.00 86.50 199 ILE A C 1
ATOM 1626 O O . ILE A 1 199 ? 5.660 14.586 -22.611 1.00 86.50 199 ILE A O 1
ATOM 1630 N N . HIS A 1 200 ? 5.947 12.739 -21.373 1.00 86.00 200 HIS A N 1
ATOM 1631 C CA . HIS A 1 200 ? 4.927 13.072 -20.377 1.00 86.00 200 HIS A CA 1
ATOM 1632 C C . HIS A 1 200 ? 5.178 14.441 -19.724 1.00 86.00 200 HIS A C 1
ATOM 1634 O O . HIS A 1 200 ? 4.280 15.276 -19.616 1.00 86.00 200 HIS A O 1
ATOM 1640 N N . MET A 1 201 ? 6.425 14.709 -19.337 1.00 84.81 201 MET A N 1
ATOM 1641 C CA . MET A 1 201 ? 6.827 15.977 -18.736 1.00 84.81 201 MET A CA 1
ATOM 1642 C C . MET A 1 201 ? 6.718 17.155 -19.711 1.00 84.81 201 MET A C 1
ATOM 1644 O O . MET A 1 201 ? 6.410 18.266 -19.275 1.00 84.81 201 MET A O 1
ATOM 1648 N N . ASP A 1 202 ? 6.971 16.933 -20.999 1.00 82.44 202 ASP A N 1
ATOM 1649 C CA . ASP A 1 202 ? 6.820 17.952 -22.038 1.00 82.44 202 ASP A CA 1
ATOM 1650 C C . ASP A 1 202 ? 5.335 18.267 -22.303 1.00 82.44 202 ASP A C 1
ATOM 1652 O O . ASP A 1 202 ? 4.991 19.444 -22.442 1.00 82.44 202 ASP A O 1
ATOM 1656 N N . VAL A 1 203 ? 4.444 17.262 -22.263 1.00 78.81 203 VAL A N 1
ATOM 1657 C CA . VAL A 1 203 ? 2.977 17.453 -22.320 1.00 78.81 203 VAL A CA 1
ATOM 1658 C C . VAL A 1 203 ? 2.486 18.299 -21.148 1.00 78.81 203 VAL A C 1
ATOM 1660 O O . VAL A 1 203 ? 1.745 19.256 -21.358 1.00 78.81 203 VAL A O 1
ATOM 1663 N N . ILE A 1 204 ? 2.908 17.977 -19.917 1.00 75.50 204 ILE A N 1
ATOM 1664 C CA . ILE A 1 204 ? 2.490 18.719 -18.714 1.00 75.50 204 ILE A CA 1
ATOM 1665 C C . ILE A 1 204 ? 2.903 20.191 -18.809 1.00 75.50 204 ILE A C 1
ATOM 1667 O O . ILE A 1 204 ? 2.147 21.076 -18.414 1.00 75.50 204 ILE A O 1
ATOM 1671 N N . LYS A 1 205 ? 4.106 20.466 -19.326 1.00 78.25 205 LYS A N 1
ATOM 1672 C CA . LYS A 1 205 ? 4.607 21.838 -19.479 1.00 78.25 205 LYS A CA 1
ATOM 1673 C C . LYS A 1 205 ? 3.885 22.610 -20.582 1.00 78.25 205 LYS A C 1
ATOM 1675 O O . LYS A 1 205 ? 3.702 23.813 -20.434 1.00 78.25 205 LYS A O 1
ATOM 1680 N N . ASN A 1 206 ? 3.504 21.938 -21.669 1.00 74.19 206 ASN A N 1
ATOM 1681 C CA . ASN A 1 206 ? 2.908 22.555 -22.854 1.00 74.19 206 ASN A CA 1
ATOM 1682 C C . ASN A 1 206 ? 1.609 21.837 -23.264 1.00 74.19 206 ASN A C 1
ATOM 1684 O O . ASN A 1 206 ? 1.591 21.123 -24.276 1.00 74.19 206 ASN A O 1
ATOM 1688 N N . PRO A 1 207 ? 0.504 22.030 -22.522 1.00 57.91 207 PRO A N 1
ATOM 1689 C CA . PRO A 1 207 ? -0.777 21.439 -22.887 1.00 57.91 207 PRO A CA 1
ATOM 1690 C C . PRO A 1 207 ? -1.237 21.988 -24.249 1.00 57.91 207 PRO A C 1
ATOM 1692 O O . PRO A 1 207 ? -1.463 23.187 -24.400 1.00 57.91 207 PRO A O 1
ATOM 1695 N N . GLY A 1 208 ? -1.344 21.112 -25.257 1.00 56.38 208 GLY A N 1
ATOM 1696 C CA . GLY A 1 208 ? -1.821 21.451 -26.609 1.00 56.38 208 GLY A CA 1
ATOM 1697 C C . GLY A 1 208 ? -0.813 21.260 -27.750 1.00 56.38 208 GLY A C 1
ATOM 1698 O O . GLY A 1 208 ? -1.190 21.403 -28.913 1.00 56.38 208 GLY A O 1
ATOM 1699 N N . VAL A 1 209 ? 0.445 20.905 -27.465 1.00 52.28 209 VAL A N 1
ATOM 1700 C CA . VAL A 1 209 ? 1.415 20.538 -28.512 1.00 52.28 209 VAL A CA 1
ATOM 1701 C C . VAL A 1 209 ? 1.267 19.054 -28.847 1.00 52.28 209 VAL A C 1
ATOM 1703 O O . VAL A 1 209 ? 1.470 18.188 -28.000 1.00 52.28 209 VAL A O 1
ATOM 1706 N N . ASN A 1 210 ? 0.911 18.754 -30.095 1.00 48.84 210 ASN A N 1
ATOM 1707 C CA . ASN A 1 210 ? 0.759 17.384 -30.572 1.00 48.84 210 ASN A CA 1
ATOM 1708 C C . ASN A 1 210 ? 2.150 16.763 -30.808 1.00 48.84 210 ASN A C 1
ATOM 1710 O O . ASN A 1 210 ? 2.807 17.056 -31.806 1.00 48.84 210 ASN A O 1
ATOM 1714 N N . LEU A 1 211 ? 2.623 15.942 -29.866 1.00 48.66 211 LEU A N 1
ATOM 1715 C CA . LEU A 1 211 ? 3.968 15.339 -29.892 1.00 48.66 211 LEU A CA 1
ATOM 1716 C C . LEU A 1 211 ? 4.123 14.206 -30.924 1.00 48.66 211 LEU A C 1
ATOM 1718 O O . LEU A 1 211 ? 5.240 13.770 -31.182 1.00 48.66 211 LEU A O 1
ATOM 1722 N N . TYR A 1 212 ? 3.027 13.774 -31.555 1.00 43.81 212 TYR A N 1
ATOM 1723 C CA . TYR A 1 212 ? 2.989 12.736 -32.594 1.00 43.81 212 TYR A CA 1
ATOM 1724 C C . TYR A 1 212 ? 3.181 13.270 -34.027 1.00 43.81 212 TYR A C 1
ATOM 1726 O O . TYR A 1 212 ? 2.709 12.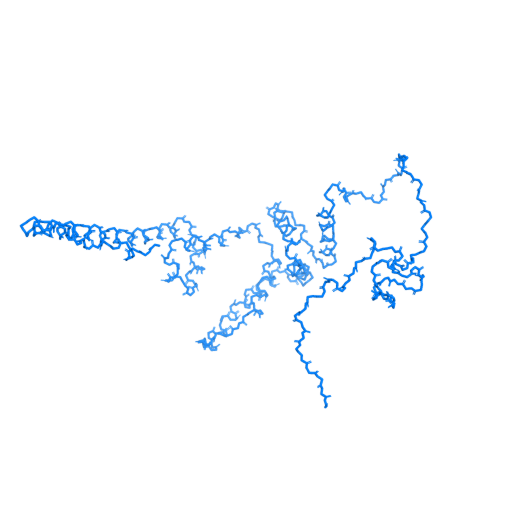667 -34.990 1.00 43.81 212 TYR A O 1
ATOM 1734 N N . GLN A 1 213 ? 3.881 14.391 -34.225 1.00 44.16 213 GLN A N 1
ATOM 1735 C CA . GLN A 1 213 ? 4.349 14.746 -35.568 1.00 44.16 213 GLN A CA 1
ATOM 1736 C C . GLN A 1 213 ? 5.653 14.003 -35.862 1.00 44.16 213 GLN A C 1
ATOM 1738 O O . GLN A 1 213 ? 6.750 14.450 -35.527 1.00 44.16 213 GLN A O 1
ATOM 1743 N N . GLY A 1 214 ? 5.494 12.822 -36.467 1.00 38.50 214 GLY A N 1
ATOM 1744 C CA . GLY A 1 214 ? 6.577 12.035 -37.045 1.00 38.50 214 GLY A CA 1
ATOM 1745 C C . GLY A 1 214 ? 7.397 12.847 -38.051 1.00 38.50 214 GLY A C 1
ATOM 1746 O O . GLY A 1 214 ? 6.904 13.785 -38.676 1.00 38.50 214 GLY A O 1
ATOM 1747 N N . LYS A 1 215 ? 8.668 12.468 -38.198 1.00 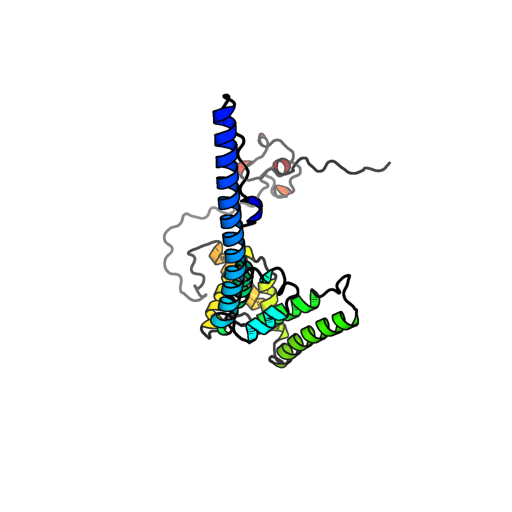39.25 215 LYS A N 1
ATOM 1748 C CA . LYS A 1 215 ? 9.705 13.152 -38.988 1.00 39.25 215 LYS A CA 1
ATOM 1749 C C . LYS A 1 215 ? 9.439 13.264 -40.500 1.00 39.25 215 LYS A C 1
ATOM 1751 O O . LYS A 1 215 ? 10.268 13.845 -41.190 1.00 39.25 215 LYS A O 1
ATOM 1756 N N . ASP A 1 216 ? 8.294 12.813 -41.004 1.00 45.06 216 ASP A N 1
ATOM 1757 C CA . ASP A 1 216 ? 8.034 12.680 -42.436 1.00 45.06 216 ASP A CA 1
ATOM 1758 C C . ASP A 1 216 ? 6.708 13.339 -42.846 1.00 45.06 216 ASP A C 1
ATOM 1760 O O . ASP A 1 216 ? 5.732 12.663 -43.161 1.00 45.06 216 ASP A O 1
ATOM 1764 N N . GLN A 1 217 ? 6.657 14.675 -42.887 1.00 40.06 217 GLN A N 1
ATOM 1765 C CA . GLN A 1 217 ? 5.674 15.380 -43.718 1.00 40.06 217 GLN A CA 1
ATOM 1766 C C . GLN A 1 217 ? 6.286 16.610 -44.407 1.00 40.06 217 GLN A C 1
ATOM 1768 O O . GLN A 1 217 ? 7.038 17.368 -43.786 1.00 40.06 217 GLN A O 1
ATOM 1773 N N . PRO A 1 218 ? 5.979 16.827 -45.703 1.00 37.41 218 PRO A N 1
ATOM 1774 C CA . PRO A 1 218 ? 6.588 17.876 -46.497 1.00 37.41 218 PRO A CA 1
ATOM 1775 C C . PRO A 1 218 ? 6.051 19.242 -46.068 1.00 37.41 218 PRO A C 1
ATOM 1777 O O . PRO A 1 218 ? 4.848 19.480 -45.969 1.00 37.41 218 PRO A O 1
ATOM 1780 N N . ASN A 1 219 ? 6.997 20.142 -45.836 1.00 41.34 219 ASN A N 1
ATOM 1781 C CA . ASN A 1 219 ? 6.829 21.526 -45.426 1.00 41.34 219 ASN A CA 1
ATOM 1782 C C . ASN A 1 219 ? 5.778 22.257 -46.291 1.00 41.34 219 ASN A C 1
ATOM 1784 O O . ASN A 1 219 ? 6.055 22.624 -47.434 1.00 41.34 219 ASN A O 1
ATOM 1788 N N . LYS A 1 220 ? 4.575 22.499 -45.754 1.00 33.09 220 LYS A N 1
ATOM 1789 C CA . LYS A 1 220 ? 3.577 23.388 -46.366 1.00 33.09 220 LYS A CA 1
ATOM 1790 C C . LYS A 1 220 ? 3.277 24.577 -45.457 1.00 33.09 220 LYS A C 1
ATOM 1792 O O . LYS A 1 220 ? 2.643 24.442 -44.420 1.00 33.09 220 LYS A O 1
ATOM 1797 N N . GLY A 1 221 ? 3.689 25.753 -45.937 1.00 33.19 221 GLY A N 1
ATOM 1798 C CA . GLY A 1 221 ? 3.020 27.030 -45.683 1.00 33.19 221 GLY A CA 1
ATOM 1799 C C . GLY A 1 221 ? 3.402 27.761 -44.398 1.00 33.19 221 GLY A C 1
ATOM 1800 O O . GLY A 1 221 ? 2.634 27.793 -43.444 1.00 33.19 221 GLY A O 1
ATOM 1801 N N . LYS A 1 222 ? 4.542 28.465 -44.406 1.00 35.81 222 LYS A N 1
ATOM 1802 C CA . LYS A 1 222 ? 4.819 29.520 -43.420 1.00 35.81 222 LYS A CA 1
ATOM 1803 C C . LYS A 1 222 ? 3.877 30.709 -43.648 1.00 35.81 222 LYS A C 1
ATOM 1805 O O . LYS A 1 222 ? 4.103 31.522 -44.542 1.00 35.81 222 LYS A O 1
ATOM 1810 N N . GLY A 1 223 ? 2.858 30.835 -42.801 1.00 35.75 223 GLY A N 1
ATOM 1811 C CA . GLY A 1 223 ? 2.218 32.118 -42.513 1.00 35.75 223 GLY A CA 1
ATOM 1812 C C . GLY A 1 223 ? 3.226 33.057 -41.842 1.00 35.75 223 GLY A C 1
ATOM 1813 O O . GLY A 1 223 ? 3.991 32.641 -40.974 1.00 35.75 223 GLY A O 1
ATOM 1814 N N . LYS A 1 224 ? 3.276 34.304 -42.310 1.00 40.03 224 LYS A N 1
ATOM 1815 C CA . LYS A 1 224 ? 4.298 35.318 -42.012 1.00 40.03 224 LYS A CA 1
ATOM 1816 C C . LYS A 1 224 ? 4.463 35.583 -40.504 1.00 40.03 224 LYS A C 1
ATOM 1818 O O . LYS A 1 224 ? 3.693 36.334 -39.916 1.00 40.03 224 LYS A O 1
ATOM 1823 N N . GLY A 1 225 ? 5.515 35.024 -39.908 1.00 36.06 225 GLY A N 1
ATOM 1824 C CA . GLY A 1 225 ? 6.096 35.485 -38.644 1.00 36.06 225 GLY A CA 1
ATOM 1825 C C . GLY A 1 225 ? 7.289 36.401 -38.924 1.00 36.06 225 GLY A C 1
ATOM 1826 O O . GLY A 1 225 ? 8.080 36.105 -39.818 1.00 36.06 225 GLY A O 1
ATOM 1827 N N . LYS A 1 226 ? 7.373 37.521 -38.193 1.00 34.00 226 LYS A N 1
ATOM 1828 C CA . LYS A 1 226 ? 8.408 38.573 -38.281 1.00 34.00 226 LYS A CA 1
ATOM 1829 C C . LYS A 1 226 ? 9.846 38.028 -38.421 1.00 34.00 226 LYS A C 1
ATOM 1831 O O . LYS A 1 226 ? 10.127 36.948 -37.894 1.00 34.00 226 LYS A O 1
ATOM 1836 N N . PRO A 1 227 ? 10.761 38.773 -39.080 1.00 36.66 227 PRO A N 1
ATOM 1837 C CA . PRO A 1 227 ? 12.150 38.350 -39.230 1.00 36.66 227 PRO A CA 1
ATOM 1838 C C . PRO A 1 227 ? 12.782 38.150 -37.850 1.00 36.66 227 PRO A C 1
ATOM 1840 O O . PRO A 1 227 ? 12.553 38.944 -36.939 1.00 36.66 227 PRO A O 1
ATOM 1843 N N . LYS A 1 228 ? 13.544 37.065 -37.692 1.00 42.00 228 LYS A N 1
ATOM 1844 C CA . LYS A 1 228 ? 14.406 36.863 -36.527 1.00 42.00 228 LYS A CA 1
ATOM 1845 C C . LYS A 1 228 ? 15.562 37.849 -36.646 1.00 42.00 228 LYS A C 1
ATOM 1847 O O . LYS A 1 228 ? 16.336 37.725 -37.589 1.00 42.00 228 LYS A O 1
ATOM 1852 N N . ASP A 1 229 ? 15.653 38.782 -35.707 1.00 42.59 229 ASP A N 1
ATOM 1853 C CA . ASP A 1 229 ? 16.856 39.587 -35.518 1.00 42.59 229 ASP A CA 1
ATOM 1854 C C . ASP A 1 229 ? 18.054 38.661 -35.270 1.00 42.59 229 ASP A C 1
ATOM 1856 O O . ASP A 1 229 ? 17.955 37.669 -34.532 1.00 42.59 229 ASP A O 1
ATOM 1860 N N . ASP A 1 230 ? 19.171 38.983 -35.917 1.00 44.09 230 ASP A N 1
ATOM 1861 C CA . ASP A 1 230 ? 20.455 38.319 -35.747 1.00 44.09 230 ASP A CA 1
ATOM 1862 C C . ASP A 1 230 ? 20.795 38.208 -34.256 1.00 44.09 230 ASP A C 1
ATOM 1864 O O . ASP A 1 230 ? 20.793 39.195 -33.512 1.00 44.09 230 ASP A O 1
ATOM 1868 N N . LYS A 1 231 ? 21.055 36.981 -33.792 1.00 49.88 231 LYS A N 1
ATOM 1869 C CA . LYS A 1 231 ? 21.446 36.720 -32.405 1.00 49.88 231 LYS A CA 1
ATOM 1870 C C . LYS A 1 231 ? 22.793 37.394 -32.140 1.00 49.88 231 LYS A C 1
ATOM 1872 O O . LYS A 1 231 ? 23.831 36.816 -32.441 1.00 49.88 231 LYS A O 1
ATOM 1877 N N . LYS A 1 232 ? 22.769 38.593 -31.556 1.00 54.16 232 LYS A N 1
ATOM 1878 C CA . LYS A 1 232 ? 23.950 39.197 -30.931 1.00 54.16 232 LYS A CA 1
ATOM 1879 C C . LYS A 1 232 ? 24.445 38.269 -29.821 1.00 54.16 232 LYS A C 1
ATOM 1881 O O . LYS A 1 232 ? 23.637 37.727 -29.062 1.00 54.16 232 LYS A O 1
ATOM 1886 N N . GLU A 1 233 ? 25.755 38.061 -29.777 1.00 55.34 233 GLU A N 1
ATOM 1887 C CA . GLU A 1 233 ? 26.435 37.234 -28.782 1.00 55.34 233 GLU A CA 1
ATOM 1888 C C . GLU A 1 233 ? 26.059 37.694 -27.361 1.00 55.34 233 GLU A C 1
ATOM 1890 O O . GLU A 1 233 ? 25.841 38.879 -27.095 1.00 55.34 233 GLU A O 1
ATOM 1895 N N . ALA A 1 234 ? 25.841 36.734 -26.460 1.00 65.62 234 ALA A N 1
ATOM 1896 C CA . ALA A 1 234 ? 25.225 37.005 -25.166 1.00 65.62 234 ALA A CA 1
ATOM 1897 C C . ALA A 1 234 ? 26.218 37.696 -24.216 1.00 65.62 234 ALA A C 1
ATOM 1899 O O . ALA A 1 234 ? 27.048 37.039 -23.595 1.00 65.62 234 ALA A O 1
ATOM 1900 N N . ALA A 1 235 ? 26.100 39.016 -24.074 1.00 79.56 235 ALA A N 1
ATOM 1901 C CA . ALA A 1 235 ? 26.851 39.797 -23.097 1.00 79.56 235 ALA A CA 1
ATOM 1902 C C . ALA A 1 235 ? 26.242 39.715 -21.682 1.00 79.56 235 ALA A C 1
ATOM 1904 O O . ALA A 1 235 ? 25.026 39.606 -21.497 1.00 79.56 235 ALA A O 1
ATOM 1905 N N . CYS A 1 236 ? 27.091 39.839 -20.663 1.00 83.50 236 CYS A N 1
ATOM 1906 C CA . CYS A 1 236 ? 26.725 39.901 -19.253 1.00 83.50 236 CYS A CA 1
ATOM 1907 C C . CYS A 1 236 ? 25.683 40.997 -18.977 1.00 83.50 236 CYS A C 1
ATOM 1909 O O . CYS A 1 236 ? 25.925 42.176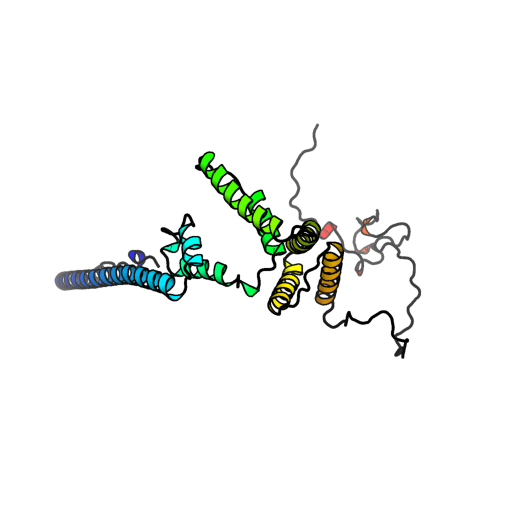 -19.219 1.00 83.50 236 CYS A O 1
ATOM 1911 N N . TYR A 1 237 ? 24.546 40.656 -18.370 1.00 83.69 237 TYR A N 1
ATOM 1912 C CA . TYR A 1 237 ? 23.503 41.638 -18.032 1.00 83.69 237 TYR A CA 1
ATOM 1913 C C . TYR A 1 237 ? 23.896 42.601 -16.896 1.00 83.69 237 TYR A C 1
ATOM 1915 O O . TYR A 1 237 ? 23.237 43.622 -16.707 1.00 83.69 237 TYR A O 1
ATOM 1923 N N . VAL A 1 238 ? 24.961 42.292 -16.146 1.00 82.31 238 VAL A N 1
ATOM 1924 C CA . VAL A 1 238 ? 25.469 43.140 -15.055 1.00 82.31 238 VAL A CA 1
ATOM 1925 C C . VAL A 1 238 ? 26.411 44.209 -15.608 1.00 82.31 238 VAL A C 1
ATOM 1927 O O . VAL A 1 238 ? 26.096 45.392 -15.517 1.00 82.31 238 VAL A O 1
ATOM 1930 N N . CYS A 1 239 ? 27.528 43.812 -16.225 1.00 84.50 239 CYS A N 1
ATOM 1931 C CA . CYS A 1 239 ? 28.565 44.740 -16.697 1.00 84.50 239 CYS A CA 1
ATOM 1932 C C . CYS A 1 239 ? 28.576 44.953 -18.222 1.00 84.50 239 CYS A C 1
ATOM 1934 O O . CYS A 1 239 ? 29.183 45.899 -18.716 1.00 84.50 239 CYS A O 1
ATOM 1936 N N . GLY A 1 240 ? 27.905 44.095 -18.995 1.00 81.81 240 GLY A N 1
ATOM 1937 C CA . GLY A 1 240 ? 27.837 44.200 -20.452 1.00 81.81 240 GLY A CA 1
ATOM 1938 C C . GLY A 1 240 ? 29.022 43.644 -21.226 1.00 81.81 240 GLY A C 1
ATOM 1939 O O . GLY A 1 240 ? 29.091 43.927 -22.418 1.00 81.81 240 GLY A O 1
ATOM 1940 N N . ARG A 1 241 ? 29.944 42.928 -20.576 1.00 82.94 241 ARG A N 1
ATOM 1941 C CA . ARG A 1 241 ? 31.074 42.254 -21.229 1.00 82.94 241 ARG A CA 1
ATOM 1942 C C . ARG A 1 241 ? 30.682 40.860 -21.720 1.00 82.94 241 ARG A C 1
ATOM 1944 O O . ARG A 1 241 ? 29.797 40.237 -21.143 1.00 82.94 241 ARG A O 1
ATOM 1951 N N . GLU A 1 242 ? 31.337 40.379 -22.768 1.00 81.94 242 GLU A N 1
ATOM 1952 C CA . GLU A 1 242 ? 31.053 39.083 -23.414 1.00 81.94 242 GLU A CA 1
ATOM 1953 C C . GLU A 1 242 ? 31.934 37.936 -22.875 1.00 81.94 242 GLU A C 1
ATOM 1955 O O . GLU A 1 242 ? 31.699 36.770 -23.174 1.00 81.94 242 GLU A O 1
ATOM 1960 N N . ASP A 1 243 ? 32.918 38.250 -22.025 1.00 78.31 243 ASP A N 1
ATOM 1961 C CA . ASP A 1 243 ? 33.872 37.308 -21.418 1.00 78.31 243 ASP A CA 1
ATOM 1962 C C . ASP A 1 243 ? 33.253 36.413 -20.326 1.00 78.31 243 ASP A C 1
ATOM 1964 O O . ASP A 1 243 ? 33.807 35.371 -19.972 1.00 78.31 243 ASP A O 1
ATOM 1968 N N . HIS A 1 244 ? 32.106 36.801 -19.767 1.00 78.12 244 HIS A N 1
ATOM 1969 C CA . HIS A 1 244 ? 31.411 36.036 -18.736 1.00 78.12 244 HIS A CA 1
ATOM 1970 C C . HIS A 1 244 ? 29.907 36.329 -18.712 1.00 78.12 244 HIS A C 1
ATOM 1972 O O . HIS A 1 244 ? 29.421 37.302 -19.275 1.00 78.12 244 HIS A O 1
ATOM 1978 N N . MET A 1 245 ? 29.156 35.500 -17.984 1.00 79.31 245 MET A N 1
ATOM 1979 C CA . MET A 1 245 ? 27.717 35.680 -17.765 1.00 79.31 245 MET A CA 1
ATOM 1980 C C . MET A 1 245 ? 27.425 36.149 -16.337 1.00 79.31 245 MET A C 1
ATOM 1982 O O . MET A 1 245 ? 28.177 35.852 -15.406 1.00 79.31 245 MET A O 1
ATOM 1986 N N . SER A 1 246 ? 26.297 36.838 -16.153 1.00 77.00 246 SER A N 1
ATOM 1987 C CA . SER A 1 246 ? 25.919 37.567 -14.932 1.00 77.00 246 SER A CA 1
ATOM 1988 C C . SER A 1 246 ? 26.120 36.856 -13.585 1.00 77.00 246 SER A C 1
ATOM 1990 O O . SER A 1 246 ? 26.546 37.528 -12.648 1.00 77.00 246 SER A O 1
ATOM 1992 N N . PRO A 1 247 ? 25.910 35.529 -13.436 1.00 74.56 247 PRO A N 1
ATOM 1993 C CA . PRO A 1 247 ? 26.182 34.856 -12.163 1.00 74.56 247 PRO A CA 1
ATOM 1994 C C . PRO A 1 247 ? 27.663 34.896 -11.750 1.00 74.56 247 PRO A C 1
ATOM 1996 O O . PRO A 1 247 ? 27.979 34.863 -10.564 1.00 74.56 247 PRO A O 1
ATOM 1999 N N . LYS A 1 248 ? 28.573 34.976 -12.726 1.00 77.81 248 LYS A N 1
ATOM 2000 C CA . LYS A 1 248 ? 30.031 34.975 -12.541 1.00 77.81 248 LYS A CA 1
ATOM 2001 C C . LYS A 1 248 ? 30.649 36.370 -12.682 1.00 77.81 248 LYS A C 1
ATOM 2003 O O . LYS A 1 248 ? 31.866 36.499 -12.623 1.00 77.81 248 LYS A O 1
ATOM 2008 N N . CYS A 1 249 ? 29.830 37.413 -12.837 1.00 80.81 249 CYS A N 1
ATOM 2009 C CA . CYS A 1 249 ? 30.318 38.780 -12.986 1.00 80.81 249 CYS A CA 1
ATOM 2010 C C . CYS A 1 249 ? 31.014 39.262 -11.706 1.00 80.81 249 CYS A C 1
ATOM 2012 O O . CYS A 1 249 ? 30.431 39.113 -10.624 1.00 80.81 249 CYS A O 1
ATOM 2014 N N . PRO A 1 250 ? 32.224 39.848 -11.786 1.00 81.81 250 PRO A N 1
ATOM 2015 C CA . PRO A 1 250 ? 32.874 40.461 -10.627 1.00 81.81 250 PRO A CA 1
ATOM 2016 C C . PRO A 1 250 ? 32.067 41.667 -10.123 1.00 81.81 250 PRO A C 1
ATOM 2018 O O . PRO A 1 250 ? 31.892 41.841 -8.921 1.00 81.81 250 PRO A O 1
ATOM 2021 N N . ASP A 1 251 ? 31.434 42.401 -11.041 1.00 82.69 251 ASP A N 1
ATOM 2022 C CA . ASP A 1 251 ? 30.657 43.612 -10.745 1.00 82.69 251 ASP A CA 1
ATOM 2023 C C . ASP A 1 251 ? 29.232 43.317 -10.228 1.00 82.69 251 ASP A C 1
ATOM 2025 O O . ASP A 1 251 ? 28.424 44.223 -10.027 1.00 82.69 251 ASP A O 1
ATOM 2029 N N . ARG A 1 252 ? 28.892 42.040 -9.975 1.00 77.62 252 ARG A N 1
ATOM 2030 C CA . ARG A 1 252 ? 27.551 41.619 -9.509 1.00 77.62 252 ARG A CA 1
ATOM 2031 C C . ARG A 1 252 ? 27.164 42.175 -8.140 1.00 77.62 252 ARG A C 1
ATOM 2033 O O . ARG A 1 252 ? 26.009 42.062 -7.746 1.00 77.62 252 ARG A O 1
ATOM 2040 N N . LEU A 1 253 ? 28.131 42.717 -7.401 1.00 76.19 253 LEU A N 1
ATOM 2041 C CA . LEU A 1 253 ? 27.925 43.321 -6.089 1.00 76.19 253 LEU A CA 1
ATOM 2042 C C . LEU A 1 253 ? 27.626 44.825 -6.165 1.00 76.19 253 LEU A C 1
ATOM 2044 O O . LEU A 1 253 ? 27.274 45.419 -5.146 1.00 76.19 253 LEU A O 1
ATOM 2048 N N . LEU A 1 254 ? 27.691 45.445 -7.346 1.00 79.94 254 LEU A N 1
ATOM 2049 C CA . LEU A 1 254 ? 27.291 46.842 -7.501 1.00 79.94 254 LEU A CA 1
ATOM 2050 C C . LEU A 1 254 ? 25.774 47.019 -7.274 1.00 79.94 254 LEU A C 1
ATOM 2052 O O . LEU A 1 254 ? 25.012 46.051 -7.418 1.00 79.94 254 LEU A O 1
ATOM 2056 N N . PRO A 1 255 ? 25.313 48.222 -6.884 1.00 79.69 255 PRO A N 1
ATOM 2057 C CA . PRO A 1 255 ? 23.889 48.535 -6.799 1.00 79.69 255 PRO A CA 1
ATOM 2058 C C . PRO A 1 255 ? 23.174 48.314 -8.139 1.00 79.69 255 PRO A C 1
ATOM 2060 O O . PRO A 1 255 ? 23.735 48.593 -9.193 1.00 79.69 255 PRO A O 1
ATOM 2063 N N . GLU A 1 256 ? 21.912 47.879 -8.097 1.00 79.69 256 GLU A N 1
ATOM 2064 C CA . GLU A 1 256 ? 21.101 47.527 -9.282 1.00 79.69 256 GLU A CA 1
ATOM 2065 C C . GLU A 1 256 ? 20.971 48.671 -10.306 1.00 79.69 256 GLU A C 1
ATOM 2067 O O . GLU A 1 256 ? 20.895 48.430 -11.507 1.00 79.69 256 GLU A O 1
ATOM 2072 N N . ILE A 1 257 ? 21.035 49.923 -9.839 1.00 82.69 257 ILE A N 1
ATOM 2073 C CA . ILE A 1 257 ? 21.055 51.136 -10.676 1.00 82.69 257 ILE A CA 1
ATOM 2074 C C . ILE A 1 257 ? 22.268 51.176 -11.617 1.00 82.69 257 ILE A C 1
ATOM 2076 O O . ILE A 1 257 ? 22.197 51.766 -12.690 1.00 82.69 257 ILE A O 1
ATOM 2080 N N . GLN A 1 258 ? 23.381 50.559 -11.225 1.00 81.38 258 GLN A N 1
ATOM 2081 C CA . GLN A 1 258 ? 24.628 50.561 -11.990 1.00 81.38 258 GLN A CA 1
ATOM 2082 C C . GLN A 1 258 ? 24.727 49.374 -12.957 1.00 81.38 258 GLN A C 1
ATOM 2084 O O . GLN A 1 258 ? 25.736 49.218 -13.641 1.00 81.38 258 GLN A O 1
ATOM 2089 N N . TRP A 1 259 ? 23.706 48.517 -13.020 1.00 86.62 259 TRP A N 1
ATOM 2090 C CA . TRP A 1 259 ? 23.699 47.373 -13.923 1.00 86.62 25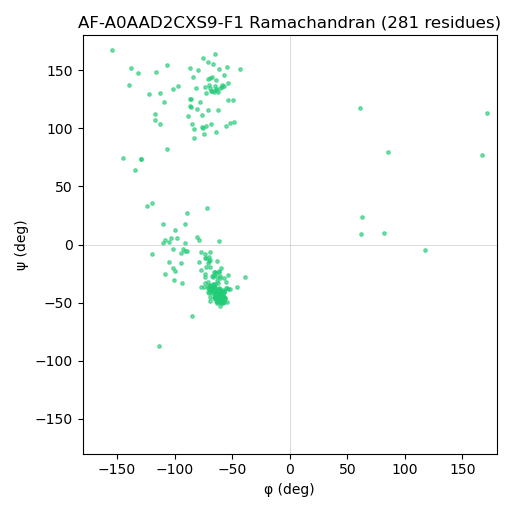9 TRP A CA 1
ATOM 2091 C C . TRP A 1 259 ? 23.229 47.763 -15.313 1.00 86.62 259 TRP A C 1
ATOM 2093 O O . TRP A 1 259 ? 22.311 48.564 -15.484 1.00 86.62 259 TRP A O 1
ATOM 2103 N N . LYS A 1 260 ? 23.825 47.135 -16.326 1.00 86.56 260 LYS A N 1
ATOM 2104 C CA . LYS A 1 260 ? 23.511 47.441 -17.723 1.00 86.56 260 LYS A CA 1
ATOM 2105 C C . LYS A 1 260 ? 22.108 46.990 -18.124 1.00 86.56 260 LYS A C 1
ATOM 2107 O O . LYS A 1 260 ? 21.460 47.659 -18.923 1.00 86.56 260 LYS A O 1
ATOM 2112 N N . ASN A 1 261 ? 21.632 45.862 -17.592 1.00 81.31 261 ASN A N 1
ATOM 2113 C CA . ASN A 1 261 ? 20.277 45.387 -17.854 1.00 81.31 261 ASN A CA 1
ATOM 2114 C C . ASN A 1 261 ? 19.642 44.693 -16.628 1.00 81.31 261 ASN A C 1
ATOM 2116 O O . ASN A 1 261 ? 19.509 43.464 -16.603 1.00 81.31 261 ASN A O 1
ATOM 2120 N N . PRO A 1 262 ? 19.231 45.463 -15.602 1.00 77.44 262 PRO A N 1
ATOM 2121 C CA . PRO A 1 262 ? 18.784 44.921 -14.318 1.00 77.44 262 PRO A CA 1
ATOM 2122 C C . PRO A 1 262 ? 17.520 44.061 -14.432 1.00 77.44 262 PRO A C 1
ATOM 2124 O O . PRO A 1 262 ? 17.398 43.058 -13.740 1.00 77.44 262 PRO A O 1
ATOM 2127 N N . LYS A 1 263 ? 16.621 44.362 -15.381 1.00 79.62 263 LYS A N 1
ATOM 2128 C CA . LYS A 1 263 ? 15.386 43.584 -15.608 1.00 79.62 263 LYS A CA 1
ATOM 2129 C C . LYS A 1 263 ? 15.642 42.124 -15.995 1.00 79.62 263 LYS A C 1
ATOM 2131 O O . LYS A 1 263 ? 14.768 41.284 -15.812 1.00 79.62 263 LYS A O 1
ATOM 2136 N N . HIS A 1 264 ? 16.817 41.833 -16.552 1.00 75.19 264 HIS A N 1
ATOM 2137 C CA . HIS A 1 264 ? 17.181 40.509 -17.055 1.00 75.19 264 HIS A CA 1
ATOM 2138 C C . HIS A 1 264 ? 18.153 39.756 -16.135 1.00 75.19 264 HIS A C 1
ATOM 2140 O O . HIS A 1 264 ? 18.547 38.634 -16.454 1.00 75.19 264 HIS A O 1
ATOM 2146 N N . TYR A 1 265 ? 18.522 40.330 -14.984 1.00 76.69 265 TYR A N 1
ATOM 2147 C CA . TYR A 1 265 ? 19.365 39.671 -13.991 1.00 76.69 265 TYR A CA 1
ATOM 2148 C C . TYR A 1 265 ? 18.667 39.582 -12.632 1.00 76.69 265 TYR A C 1
ATOM 2150 O O . TYR A 1 265 ? 18.169 40.563 -12.095 1.00 76.69 265 TYR A O 1
ATOM 2158 N N . VAL A 1 266 ? 18.650 38.381 -12.055 1.00 75.62 266 VAL A N 1
ATOM 2159 C CA . VAL A 1 266 ? 18.093 38.142 -10.720 1.00 75.62 266 VAL A CA 1
ATOM 2160 C C . VAL A 1 266 ? 19.177 38.407 -9.676 1.00 75.62 266 VAL A C 1
ATOM 2162 O O . VAL A 1 266 ? 20.195 37.719 -9.668 1.00 75.62 266 VAL A O 1
ATOM 2165 N N . ASP A 1 267 ? 18.956 39.364 -8.770 1.00 73.81 267 ASP A N 1
ATOM 2166 C CA . ASP A 1 267 ? 19.879 39.614 -7.656 1.00 73.81 267 ASP A CA 1
ATOM 2167 C C . ASP A 1 267 ? 19.789 38.499 -6.605 1.00 73.81 267 ASP A C 1
ATOM 2169 O O . ASP A 1 267 ? 18.874 38.454 -5.777 1.00 73.81 267 ASP A O 1
ATOM 2173 N N . TYR A 1 268 ? 20.762 37.591 -6.620 1.00 67.25 268 TYR A N 1
ATOM 2174 C CA . TYR A 1 268 ? 20.835 36.477 -5.675 1.00 67.25 268 TYR A CA 1
ATOM 2175 C C . TYR A 1 268 ? 21.159 36.912 -4.236 1.00 67.25 268 TYR A C 1
ATOM 2177 O O . TYR A 1 268 ? 20.925 36.131 -3.317 1.00 67.25 268 TYR A O 1
ATOM 2185 N N . ARG A 1 269 ? 21.603 38.160 -3.999 1.00 64.75 269 ARG A N 1
ATOM 2186 C CA . ARG A 1 269 ? 21.779 38.704 -2.637 1.00 64.75 269 ARG A CA 1
ATOM 2187 C C . ARG A 1 269 ? 20.454 38.827 -1.900 1.00 64.75 269 ARG A C 1
ATOM 2189 O O . ARG A 1 269 ? 20.378 38.519 -0.719 1.00 64.75 269 ARG A O 1
ATOM 2196 N N . LYS A 1 270 ? 19.390 39.206 -2.615 1.00 62.97 270 LYS A N 1
ATOM 2197 C CA . LYS A 1 270 ? 18.036 39.353 -2.055 1.00 62.97 270 LYS A CA 1
ATOM 2198 C C . LYS A 1 270 ? 17.394 38.003 -1.692 1.00 62.97 270 LYS A C 1
ATOM 2200 O O . LYS A 1 270 ? 16.349 37.986 -1.054 1.00 62.97 270 LYS A O 1
ATOM 2205 N N . LYS A 1 271 ? 17.994 36.879 -2.111 1.00 56.31 271 LYS A N 1
ATOM 2206 C CA . LYS A 1 271 ? 17.516 35.509 -1.848 1.00 56.31 271 LYS A CA 1
ATOM 2207 C C . LYS A 1 271 ? 18.274 34.788 -0.726 1.00 56.31 271 LYS A C 1
ATOM 2209 O O . LYS A 1 271 ? 17.904 33.667 -0.386 1.00 56.31 271 LYS A O 1
ATOM 2214 N N . LEU A 1 272 ? 19.309 35.400 -0.149 1.00 49.00 272 LEU A N 1
ATOM 2215 C CA . LEU A 1 272 ? 20.000 34.857 1.021 1.00 49.00 272 LEU A CA 1
ATOM 2216 C C . LEU A 1 272 ? 19.245 35.278 2.289 1.00 49.00 272 LEU A C 1
ATOM 2218 O O . LEU A 1 272 ? 19.319 36.425 2.718 1.00 49.00 272 LEU A O 1
ATOM 2222 N N . ASN A 1 273 ? 18.500 34.342 2.881 1.00 39.81 273 ASN A N 1
ATOM 2223 C CA . ASN A 1 273 ? 17.922 34.515 4.213 1.00 39.81 273 ASN A CA 1
ATOM 2224 C C . ASN A 1 273 ? 19.036 34.635 5.266 1.00 39.81 273 ASN A C 1
ATOM 2226 O O . ASN A 1 273 ? 19.954 33.818 5.315 1.00 39.81 273 ASN A O 1
ATOM 2230 N N . LEU A 1 274 ? 18.903 35.633 6.139 1.00 43.25 274 LEU A N 1
ATOM 2231 C CA . LEU A 1 274 ? 19.845 36.066 7.178 1.00 43.25 274 LEU A CA 1
ATOM 2232 C C . LEU A 1 274 ? 19.980 35.113 8.394 1.00 43.25 274 LEU A C 1
ATOM 2234 O O . LEU A 1 274 ? 20.251 35.573 9.495 1.00 43.25 274 LEU A O 1
ATOM 2238 N N . ASN A 1 275 ? 19.821 33.794 8.224 1.00 41.88 275 ASN A N 1
ATOM 2239 C CA . ASN A 1 275 ? 19.841 32.815 9.329 1.00 41.88 275 ASN A CA 1
ATOM 2240 C C . ASN A 1 275 ? 20.949 31.750 9.214 1.00 41.88 275 ASN A C 1
ATOM 2242 O O . ASN A 1 275 ? 20.767 30.603 9.614 1.00 41.88 275 ASN A O 1
ATOM 2246 N N . GLN A 1 276 ? 22.121 32.127 8.705 1.00 42.84 276 GLN A N 1
ATOM 2247 C CA . GLN A 1 276 ? 23.352 31.341 8.857 1.00 42.84 276 GLN A CA 1
ATOM 2248 C C . GLN A 1 276 ? 24.514 32.259 9.254 1.00 42.84 276 GLN A C 1
ATOM 2250 O O . GLN A 1 276 ? 25.471 32.443 8.512 1.00 42.84 276 GLN A O 1
ATOM 2255 N N . ILE A 1 277 ? 24.419 32.861 10.441 1.00 40.19 277 ILE A N 1
ATOM 2256 C CA . ILE A 1 277 ? 25.600 33.316 11.179 1.00 40.19 277 ILE A CA 1
ATOM 2257 C C . ILE A 1 277 ? 25.677 32.434 12.416 1.00 40.19 277 ILE A C 1
ATOM 2259 O O . ILE A 1 277 ? 24.891 32.574 13.348 1.00 40.19 277 ILE A O 1
ATOM 2263 N N . GLY A 1 278 ? 26.598 31.480 12.378 1.00 34.75 278 GLY A N 1
ATOM 2264 C CA . GLY A 1 278 ? 26.840 30.564 13.478 1.00 34.75 278 GLY A CA 1
ATOM 2265 C C . GLY A 1 278 ? 27.703 29.393 13.047 1.00 34.75 278 GLY A C 1
ATOM 2266 O O . GLY A 1 278 ? 27.169 28.319 12.812 1.00 34.75 278 GLY A O 1
ATOM 2267 N N . ALA A 1 279 ? 29.012 29.624 12.911 1.00 31.42 279 ALA A N 1
ATOM 2268 C CA . ALA A 1 279 ? 30.068 28.739 13.416 1.00 31.42 279 ALA A CA 1
ATOM 2269 C C . ALA A 1 279 ? 31.451 29.189 12.909 1.00 31.42 279 ALA A C 1
ATOM 2271 O O . ALA A 1 279 ? 31.760 29.089 11.727 1.00 31.42 279 ALA A O 1
ATOM 2272 N N . THR A 1 280 ? 32.261 29.638 13.873 1.00 38.72 280 THR A N 1
ATOM 2273 C CA . THR A 1 280 ? 33.709 29.402 14.016 1.00 38.72 280 THR A CA 1
ATOM 2274 C C . THR A 1 280 ? 34.670 29.882 12.924 1.00 38.72 280 THR A C 1
ATOM 2276 O O . THR A 1 280 ? 34.738 29.317 11.837 1.00 38.72 280 THR A O 1
ATOM 2279 N N . VAL A 1 281 ? 35.561 30.800 13.311 1.00 33.59 281 VAL A N 1
ATOM 2280 C CA . VAL A 1 281 ? 36.929 30.855 12.776 1.00 33.59 281 VAL A CA 1
ATOM 2281 C C . VAL A 1 281 ? 37.884 30.489 13.921 1.00 33.59 281 VAL A C 1
ATOM 2283 O O . VAL A 1 281 ? 37.727 31.041 15.012 1.00 33.59 281 VAL A O 1
ATOM 2286 N N . PRO A 1 282 ? 38.830 29.557 13.719 1.00 44.50 282 PRO A N 1
ATOM 2287 C CA . PRO A 1 282 ? 39.885 29.267 14.679 1.00 44.50 282 PRO A CA 1
ATOM 2288 C C . PRO A 1 282 ? 41.073 30.218 14.479 1.00 44.50 282 PRO A C 1
ATOM 2290 O O . PRO A 1 282 ? 41.581 30.307 13.365 1.00 44.50 282 PRO A O 1
ATOM 2293 N N . THR A 1 283 ? 41.468 30.906 15.554 1.00 40.25 283 THR A N 1
ATOM 2294 C CA . THR A 1 283 ? 42.821 31.100 16.137 1.00 40.25 283 THR A CA 1
ATOM 2295 C C . THR A 1 283 ? 42.779 32.297 17.068 1.00 40.25 283 THR A C 1
ATOM 2297 O O . THR A 1 283 ? 42.355 33.373 16.592 1.00 40.25 283 THR A O 1
#

Secondary structure (DSSP, 8-state):
--GGGG---PPPP---SHHHHHHHHHHHHHHHHHHHHHHHHHHHHHHHHHHHHHHHHHHHT--HHHHHHHHTSTTTTTGGGSHHHHHHHHHHHHTS-GGG--HHHHHHHHHHHHHH----TT--HHHHHHHHHHHHHHHHHHHHHTTTTHHHHHHHHHHHHHS-HHHHHHHHHHHHHHHTTT-----SSHHHHHHHHHHHHHHHHSTT--TT--S---------------------TTT--SSS-GGG-GGGGS-GGG-S-GGGS--GGGG--S---------